Protein AF-0000000069173085 (afdb_homodimer)

Foldseek 3Di:
DALLVQADPPQEEEAADDPAPLRVLCNNCVVCCVVQQWDPQFSVQQVVCCVVPNQPQADDQQEGEGGDDLVRTGQAWHKGKYAYNDFHDTPPDPGTHGIYIYTGHNDDVSVVVNVVNVVVQVVDPVLVVQSNPDDGSVSNSVSSRVD/DALLVQADPPQFEEAADDPAVLRVLCNNCVVCCVVQQWDPQFSVQQVVCCVVPNQPQADDQQEGEGGDDLVRTGQAWHKGKYAYNDFHDTPPDPGTHGIYIYTGHNDDVRVVVNVVNVVVQVVDPVLVVQSNPPDGSVSNSVSSRVD

Secondary structure (DSSP, 8-state):
--GGGG--TT-EEEES--SSHHHHHHHHHHHHHHTTSB-HHHHHHHHHHHHHH--TTEEETTEE-----GGGTB-S-EEEEEEEEEEE--TT-SS-EEEEEEEE-SSHHHHHHHHHHHHHHHT-HHHHHHHHT--SHHHHHHHHHH-/--GGGG--TT-EEEES--SSHHHHHHHHHHHHHHTTSB-HHHHHHHHHHHHHH--TTEEETTEE-----GGGTB-S-EEEEEEEEEEEPPTT-SS-EEEEEEEE-SSHHHHHHHHHHHHHHHT-HHHHHHHHT--SHHHHHHHHHH-

Radius of gyration: 19.2 Å; Cα contacts (8 Å, |Δi|>4): 578; chains: 2; bounding box: 35×56×41 Å

Nearest PDB structures (foldseek):
  2oq3-assembly1_A  TM=9.818E-01  e=1.521E-26  Escherichia coli
  3oxp-assembly1_B  TM=9.477E-01  e=7.107E-18  Yersinia pestis CO92
  3bjv-assembly1_A-2  TM=8.871E-01  e=1.755E-14  Streptococcus mutans UA159
  2oqt-assembly3_C  TM=8.572E-01  e=2.371E-13  Streptococcus pyogenes serotype M1
  4m8q-assembly3_C-2  TM=8.227E-01  e=1.821E-09  synthetic construct

InterPro domains:
  IPR002178 PTS EIIA type-2 domain [PF00359] (6-146)
  IPR002178 PTS EIIA type-2 domain [PS00372] (52-68)
  IPR002178 PTS EIIA type-2 domain [PS51094] (5-147)
  IPR002178 PTS EIIA type-2 domain [cd00211] (7-144)
  IPR016152 Phosphotransferase/anion transporter [G3DSA:3.40.930.10] (1-147)
  IPR016152 Phosphotransferase/anion transporter [SSF55804] (1-145)
  IPR051351 Ascorbate-specific PTS system EIIA component [PTHR36203] (3-146)

Structure (mmCIF, N/CA/C/O backbone):
data_AF-0000000069173085-model_v1
#
loop_
_entity.id
_entity.type
_entity.pdbx_description
1 polymer 'PTS system, mannitol (Cryptic)-specific IIA component'
#
loop_
_atom_site.group_PDB
_atom_site.id
_atom_site.type_symbol
_atom_site.label_atom_id
_atom_site.label_alt_id
_atom_site.label_comp_id
_atom_site.label_asym_id
_atom_site.label_entity_id
_atom_site.label_seq_id
_atom_site.pdbx_PDB_ins_code
_atom_site.Cartn_x
_atom_site.Cartn_y
_atom_site.Cartn_z
_atom_site.occupancy
_atom_site.B_iso_or_equiv
_atom_site.auth_seq_id
_atom_site.auth_comp_id
_atom_site.auth_asym_id
_atom_site.auth_atom_id
_atom_site.pdbx_PDB_model_num
ATOM 1 N N . MET A 1 1 ? -12.758 -1.436 11.711 1 70.38 1 MET A N 1
ATOM 2 C CA . MET A 1 1 ? -12.195 -0.225 12.305 1 70.38 1 MET A CA 1
ATOM 3 C C . MET A 1 1 ? -12.594 1.008 11.5 1 70.38 1 MET A C 1
ATOM 5 O O . MET A 1 1 ? -12.68 0.954 10.273 1 70.38 1 MET A O 1
ATOM 9 N N . ARG A 1 2 ? -12.945 1.991 12.375 1 83.62 2 ARG A N 1
ATOM 10 C CA . ARG A 1 2 ? -13.273 3.262 11.742 1 83.62 2 ARG A CA 1
ATOM 11 C C . ARG A 1 2 ? -12.016 4.062 11.43 1 83.62 2 ARG A C 1
ATOM 13 O O . ARG A 1 2 ? -10.977 3.863 12.055 1 83.62 2 ARG A O 1
ATOM 20 N N . LEU A 1 3 ? -12.07 4.848 10.375 1 91.19 3 LEU A N 1
ATOM 21 C CA . LEU A 1 3 ? -10.93 5.648 9.938 1 91.19 3 LEU A CA 1
ATOM 22 C C . LEU A 1 3 ? -10.336 6.43 11.102 1 91.19 3 LEU A C 1
ATOM 24 O O . LEU A 1 3 ? -9.109 6.48 11.266 1 91.19 3 LEU A O 1
ATOM 28 N N . ILE A 1 4 ? -11.188 7.023 11.961 1 90.88 4 ILE A N 1
ATOM 29 C CA . ILE A 1 4 ? -10.742 7.887 13.047 1 90.88 4 ILE A CA 1
ATOM 30 C C . ILE A 1 4 ? -9.891 7.086 14.023 1 90.88 4 ILE A C 1
ATOM 32 O O . ILE A 1 4 ? -9.055 7.648 14.734 1 90.88 4 ILE A O 1
ATOM 36 N N . ASP A 1 5 ? -10.055 5.754 14.102 1 93.06 5 ASP A N 1
ATOM 37 C CA . ASP A 1 5 ? -9.32 4.891 15.023 1 93.06 5 ASP A CA 1
ATOM 38 C C . ASP A 1 5 ? -7.84 4.832 14.664 1 93.06 5 ASP A C 1
ATOM 40 O O . ASP A 1 5 ? -7.012 4.43 15.477 1 93.06 5 ASP A O 1
ATOM 44 N N . TYR A 1 6 ? -7.477 5.227 13.477 1 96.25 6 TYR A N 1
ATOM 45 C CA . TYR A 1 6 ? -6.09 5.207 13.023 1 96.25 6 TYR A CA 1
ATOM 46 C C . TYR A 1 6 ? -5.352 6.465 13.469 1 96.25 6 TYR A C 1
ATOM 48 O O . TYR A 1 6 ? -4.125 6.527 13.398 1 96.25 6 TYR A O 1
ATOM 56 N N . PHE A 1 7 ? -6.125 7.422 13.945 1 97.25 7 PHE A N 1
ATOM 57 C CA . PHE A 1 7 ? -5.52 8.703 14.289 1 97.25 7 PHE A CA 1
ATOM 58 C C . PHE A 1 7 ? -5.305 8.82 15.789 1 97.25 7 PHE A C 1
ATOM 60 O O . PHE A 1 7 ? -6.254 9.055 16.547 1 97.25 7 PHE A O 1
ATOM 67 N N . PRO A 1 8 ? -4.109 8.727 16.266 1 96.62 8 PRO A N 1
ATOM 68 C CA . PRO A 1 8 ? -3.865 8.945 17.703 1 96.62 8 PRO A CA 1
ATOM 69 C C . PRO A 1 8 ? -4.09 10.391 18.125 1 96.62 8 PRO A C 1
ATOM 71 O O . PRO A 1 8 ? -4.277 11.266 17.266 1 96.62 8 PRO A O 1
ATOM 74 N N . LYS A 1 9 ? -4.055 10.562 19.359 1 92.94 9 LYS A N 1
ATOM 75 C CA . LYS A 1 9 ? -4.27 11.906 19.875 1 92.94 9 LYS A CA 1
ATOM 76 C C . LYS A 1 9 ? -3.258 12.891 19.281 1 92.94 9 LYS A C 1
ATOM 78 O O . LYS A 1 9 ? -2.076 12.562 19.141 1 92.94 9 LYS A O 1
ATOM 83 N N . SER A 1 10 ? -3.688 14.086 18.891 1 94.19 10 SER A N 1
ATOM 84 C CA . SER A 1 10 ? -2.861 15.195 18.406 1 94.19 10 SER A CA 1
ATOM 85 C C . SER A 1 10 ? -2.227 14.867 17.062 1 94.19 10 SER A C 1
ATOM 87 O O . SER A 1 10 ? -1.123 15.328 16.766 1 94.19 10 SER A O 1
ATOM 89 N N . SER A 1 11 ? -2.865 13.953 16.328 1 97.56 11 SER A N 1
ATOM 90 C CA . SER A 1 11 ? -2.32 13.586 15.023 1 97.56 11 SER A CA 1
ATOM 91 C C . SER A 1 11 ? -2.984 14.383 13.906 1 97.56 11 SER A C 1
ATOM 93 O O . SER A 1 11 ? -2.68 14.18 12.727 1 97.56 11 SER A O 1
ATOM 95 N N . ILE A 1 12 ? -3.885 15.242 14.266 1 98.06 12 ILE A N 1
ATOM 96 C CA . ILE A 1 12 ? -4.547 16.125 13.32 1 98.06 12 ILE A CA 1
ATOM 97 C C . ILE A 1 12 ? -4.125 17.578 13.594 1 98.06 12 ILE A C 1
ATOM 99 O O . ILE A 1 12 ? -4.297 18.078 14.703 1 98.06 12 ILE A O 1
ATOM 103 N N . SER A 1 13 ? -3.555 18.219 12.547 1 98.19 13 SER A N 1
ATOM 104 C CA . SER A 1 13 ? -2.998 19.547 12.781 1 98.19 13 SER A CA 1
ATOM 105 C C . SER A 1 13 ? -3.215 20.453 11.578 1 98.19 13 SER A C 1
ATOM 107 O O . SER A 1 13 ? -3.234 19.984 10.438 1 98.19 13 SER A O 1
ATOM 109 N N . VAL A 1 14 ? -3.387 21.703 11.875 1 98.31 14 VAL A N 1
ATOM 110 C CA . VAL A 1 14 ? -3.357 22.766 10.875 1 98.31 14 VAL A CA 1
ATOM 111 C C . VAL A 1 14 ? -2.115 23.625 11.078 1 98.31 14 VAL A C 1
ATOM 113 O O . VAL A 1 14 ? -1.9 24.172 12.164 1 98.31 14 VAL A O 1
ATOM 116 N N . ILE A 1 15 ? -1.301 23.719 10.07 1 97.94 15 ILE A N 1
ATOM 117 C CA . ILE A 1 15 ? -0.043 24.453 10.133 1 97.94 15 ILE A CA 1
ATOM 118 C C . ILE A 1 15 ? -0.068 25.594 9.133 1 97.94 15 ILE A C 1
ATOM 120 O O . ILE A 1 15 ? -0.583 25.453 8.023 1 97.94 15 ILE A O 1
ATOM 124 N N . HIS A 1 16 ? 0.453 26.688 9.484 1 97.25 16 HIS A N 1
ATOM 125 C CA . HIS A 1 16 ? 0.403 27.859 8.617 1 97.25 16 HIS A CA 1
ATOM 126 C C . HIS A 1 16 ? 1.201 27.641 7.34 1 97.25 16 HIS A C 1
ATOM 128 O O . HIS A 1 16 ? 0.682 27.844 6.238 1 97.25 16 HIS A O 1
ATOM 134 N N . SER A 1 17 ? 2.473 27.328 7.508 1 97.31 17 SER A N 1
ATOM 135 C CA . SER A 1 17 ? 3.32 27.125 6.336 1 97.31 17 SER A CA 1
ATOM 136 C C . SER A 1 17 ? 4.504 26.219 6.66 1 97.31 17 SER A C 1
ATOM 138 O O . SER A 1 17 ? 4.867 26.062 7.828 1 97.31 17 SER A O 1
ATOM 140 N N . ALA A 1 18 ? 4.961 25.5 5.668 1 98.38 18 ALA A N 1
ATOM 141 C CA . ALA A 1 18 ? 6.234 24.797 5.707 1 98.38 18 ALA A CA 1
ATOM 142 C C . ALA A 1 18 ? 7.25 25.438 4.766 1 98.38 18 ALA A C 1
ATOM 144 O O . ALA A 1 18 ? 6.906 25.844 3.65 1 98.38 18 ALA A O 1
ATOM 145 N N . LYS A 1 19 ? 8.461 25.516 5.172 1 98.06 19 LYS A N 1
ATOM 146 C CA . LYS A 1 19 ? 9.484 26.188 4.375 1 98.06 19 LYS A CA 1
ATOM 147 C C . LYS A 1 19 ? 9.781 25.406 3.094 1 98.06 19 LYS A C 1
ATOM 149 O O . LYS A 1 19 ? 10.18 26 2.086 1 98.06 19 LYS A O 1
ATOM 154 N N . ASP A 1 20 ? 9.727 24.172 3.158 1 98.25 20 ASP A N 1
ATOM 155 C CA . ASP A 1 20 ? 9.93 23.281 2.01 1 98.25 20 ASP A CA 1
ATOM 156 C C . ASP A 1 20 ? 9.242 21.938 2.217 1 98.25 20 ASP A C 1
ATOM 158 O O . ASP A 1 20 ? 8.586 21.719 3.236 1 98.25 20 ASP A O 1
ATOM 162 N N . TRP A 1 21 ? 9.391 21.125 1.231 1 98.38 21 TRP A N 1
ATOM 163 C CA . TRP A 1 21 ? 8.695 19.844 1.269 1 98.38 21 TRP A CA 1
ATOM 164 C C . TRP A 1 21 ? 9.227 18.969 2.396 1 98.38 21 TRP A C 1
ATOM 166 O O . TRP A 1 21 ? 8.492 18.172 2.973 1 98.38 21 TRP A O 1
ATOM 176 N N . GLN A 1 22 ? 10.484 19.094 2.723 1 98.69 22 GLN A N 1
ATOM 177 C CA . GLN A 1 22 ? 11.078 18.297 3.799 1 98.69 22 GLN A CA 1
ATOM 178 C C . GLN A 1 22 ? 10.445 18.641 5.145 1 98.69 22 GLN A C 1
ATOM 180 O O . GLN A 1 22 ? 10.117 17.75 5.926 1 98.69 22 GLN A O 1
ATOM 185 N N . GLU A 1 23 ? 10.289 19.906 5.383 1 98.75 23 GLU A N 1
ATOM 186 C CA . GLU A 1 23 ? 9.633 20.344 6.609 1 98.75 23 GLU A CA 1
ATOM 187 C C . GLU A 1 23 ? 8.172 19.906 6.637 1 98.75 23 GLU A C 1
ATOM 189 O O . GLU A 1 23 ? 7.633 19.578 7.691 1 98.75 23 GLU A O 1
ATOM 194 N N . ALA A 1 24 ? 7.488 19.953 5.48 1 98.75 24 ALA A N 1
ATOM 195 C CA . ALA A 1 24 ? 6.109 19.484 5.387 1 98.75 24 ALA A CA 1
ATOM 196 C C . ALA A 1 24 ? 6.004 18.016 5.805 1 98.75 24 ALA A C 1
ATOM 198 O O . ALA A 1 24 ? 5.082 17.641 6.527 1 98.75 24 ALA A O 1
ATOM 199 N N . ILE A 1 25 ? 7.012 17.188 5.375 1 98.75 25 ILE A N 1
ATOM 200 C CA . ILE A 1 25 ? 7.062 15.781 5.766 1 98.75 25 ILE A CA 1
ATOM 201 C C . ILE A 1 25 ? 7.266 15.68 7.273 1 98.75 25 ILE A C 1
ATOM 203 O O . ILE A 1 25 ? 6.617 14.867 7.941 1 98.75 25 ILE A O 1
ATOM 207 N N . ASP A 1 26 ? 8.125 16.5 7.82 1 98.81 26 ASP A N 1
ATOM 208 C CA . ASP A 1 26 ? 8.344 16.516 9.266 1 98.81 26 ASP A CA 1
ATOM 209 C C . ASP A 1 26 ? 7.039 16.797 10.008 1 98.81 26 ASP A C 1
ATOM 211 O O . ASP A 1 26 ? 6.695 16.094 10.961 1 98.81 26 ASP A O 1
ATOM 215 N N . PHE A 1 27 ? 6.324 17.812 9.562 1 98.62 27 PHE A N 1
ATOM 216 C CA . PHE A 1 27 ? 5.07 18.188 10.203 1 98.62 27 PHE A CA 1
ATOM 217 C C . PHE A 1 27 ? 4.059 17.047 10.125 1 98.62 27 PHE A C 1
ATOM 219 O O . PHE A 1 27 ? 3.344 16.766 11.086 1 98.62 27 PHE A O 1
ATOM 226 N N . SER A 1 28 ? 4.02 16.391 9.039 1 98.5 28 SER A N 1
ATOM 227 C CA . SER A 1 28 ? 3.031 15.336 8.805 1 98.5 28 SER A CA 1
ATOM 228 C C . SER A 1 28 ? 3.307 14.117 9.672 1 98.5 28 SER A C 1
ATOM 230 O O . SER A 1 28 ? 2.398 13.336 9.961 1 98.5 28 SER A O 1
ATOM 232 N N . MET A 1 29 ? 4.574 13.945 10.109 1 98.56 29 MET A N 1
ATOM 233 C CA . MET A 1 29 ? 4.941 12.688 10.75 1 98.56 29 MET A CA 1
ATOM 234 C C . MET A 1 29 ? 5.273 12.898 12.227 1 98.56 29 MET A C 1
ATOM 236 O O . MET A 1 29 ? 5.414 11.938 12.984 1 98.56 29 MET A O 1
ATOM 240 N N . VAL A 1 30 ? 5.363 14.172 12.664 1 98.44 30 VAL A N 1
ATOM 241 C CA . VAL A 1 30 ? 5.902 14.516 13.977 1 98.44 30 VAL A CA 1
ATOM 242 C C . VAL A 1 30 ? 5.031 13.906 15.07 1 98.44 30 VAL A C 1
ATOM 244 O O . VAL A 1 30 ? 5.539 13.445 16.094 1 98.44 30 VAL A O 1
ATOM 247 N N . SER A 1 31 ? 3.707 13.922 14.938 1 98.31 31 SER A N 1
ATOM 248 C CA . SER A 1 31 ? 2.824 13.367 15.953 1 98.31 31 SER A CA 1
ATOM 249 C C . SER A 1 31 ? 3.029 11.867 16.109 1 98.31 31 SER A C 1
ATOM 251 O O . SER A 1 31 ? 3 11.336 17.219 1 98.31 31 SER A O 1
ATOM 253 N N . LEU A 1 32 ? 3.215 11.141 14.992 1 98.69 32 LEU A N 1
ATOM 254 C CA . LEU A 1 32 ? 3.461 9.703 15.016 1 98.69 32 LEU A CA 1
ATOM 255 C C . LEU A 1 32 ? 4.824 9.398 15.625 1 98.69 32 LEU A C 1
ATOM 257 O O . LEU A 1 32 ? 4.98 8.398 16.328 1 98.69 32 LEU A O 1
ATOM 261 N N . LEU A 1 33 ? 5.812 10.281 15.312 1 98.69 33 LEU A N 1
ATOM 262 C CA . LEU A 1 33 ? 7.133 10.125 15.922 1 98.69 33 LEU A CA 1
ATOM 263 C C . LEU A 1 33 ? 7.062 10.312 17.438 1 98.69 33 LEU A C 1
ATOM 265 O O . LEU A 1 33 ? 7.555 9.469 18.188 1 98.69 33 LEU A O 1
ATOM 269 N N . ASP A 1 34 ? 6.363 11.352 17.859 1 98.31 34 ASP A N 1
ATOM 270 C CA . ASP A 1 34 ? 6.258 11.711 19.281 1 98.31 34 ASP A CA 1
ATOM 271 C C . ASP A 1 34 ? 5.566 10.602 20.078 1 98.31 34 ASP A C 1
ATOM 273 O O . ASP A 1 34 ? 5.863 10.391 21.25 1 98.31 34 ASP A O 1
ATOM 277 N N . LYS A 1 35 ? 4.699 9.859 19.453 1 98.06 35 LYS A N 1
ATOM 278 C CA . LYS A 1 35 ? 3.91 8.836 20.125 1 98.06 35 LYS A CA 1
ATOM 279 C C . LYS A 1 35 ? 4.484 7.441 19.875 1 98.06 35 LYS A C 1
ATOM 281 O O . LYS A 1 35 ? 3.832 6.434 20.156 1 98.06 35 LYS A O 1
ATOM 286 N N . ASN A 1 36 ? 5.637 7.383 19.266 1 98.38 36 ASN A N 1
ATOM 287 C CA . ASN A 1 36 ? 6.41 6.164 19.047 1 98.38 36 ASN A CA 1
ATOM 288 C C . ASN A 1 36 ? 5.703 5.219 18.078 1 98.38 36 ASN A C 1
ATOM 290 O O . ASN A 1 36 ? 5.695 4.004 18.281 1 98.38 36 ASN A O 1
ATOM 294 N N . TYR A 1 37 ? 5.008 5.793 17.156 1 98.69 37 TYR A N 1
ATOM 295 C CA . TYR A 1 37 ? 4.457 5.004 16.047 1 98.69 37 TYR A CA 1
ATOM 296 C C . TYR A 1 37 ? 5.516 4.727 15 1 98.69 37 TYR A C 1
ATOM 298 O O . TYR A 1 37 ? 5.41 3.758 14.242 1 98.69 37 TYR A O 1
ATOM 306 N N . ILE A 1 38 ? 6.473 5.609 14.914 1 98.62 38 ILE A N 1
ATOM 307 C CA . ILE A 1 38 ? 7.57 5.484 13.961 1 98.62 38 ILE A CA 1
ATOM 308 C C . ILE A 1 38 ? 8.883 5.887 14.633 1 98.62 38 ILE A C 1
ATOM 310 O O . ILE A 1 38 ? 8.875 6.52 15.695 1 98.62 38 ILE A O 1
ATOM 314 N N . SER A 1 39 ? 9.969 5.52 14.047 1 98.56 39 SER A N 1
ATOM 315 C CA . SER A 1 39 ? 11.281 6.027 14.422 1 98.56 39 SER A CA 1
ATOM 316 C C . SER A 1 39 ? 11.711 7.176 13.508 1 98.56 39 SER A C 1
ATOM 318 O O . SER A 1 39 ? 11.062 7.449 12.5 1 98.56 39 SER A O 1
ATOM 320 N N . GLU A 1 40 ? 12.758 7.855 13.836 1 98.25 40 GLU A N 1
ATOM 321 C CA . GLU A 1 40 ? 13.305 8.922 13.008 1 98.25 40 GLU A CA 1
ATOM 322 C C . GLU A 1 40 ? 13.719 8.391 11.633 1 98.25 40 GLU A C 1
ATOM 324 O O . GLU A 1 40 ? 13.641 9.109 10.641 1 98.25 40 GLU A O 1
ATOM 329 N N . ASN A 1 41 ? 14.133 7.172 11.633 1 97.75 41 ASN A N 1
ATOM 330 C CA . ASN A 1 41 ? 14.555 6.547 10.391 1 97.75 41 ASN A CA 1
ATOM 331 C C . ASN A 1 41 ? 13.414 6.484 9.375 1 97.75 41 ASN A C 1
ATOM 333 O O . ASN A 1 41 ? 13.648 6.535 8.164 1 97.75 41 ASN A O 1
ATOM 337 N N . TYR A 1 42 ? 12.266 6.336 9.938 1 98.19 42 TYR A N 1
ATOM 338 C CA . TYR A 1 42 ? 11.094 6.262 9.07 1 98.19 42 TYR A CA 1
ATOM 339 C C . TYR A 1 42 ? 10.93 7.551 8.273 1 98.19 42 TYR A C 1
ATOM 341 O O . TYR A 1 42 ? 10.695 7.512 7.062 1 98.19 42 TYR A O 1
ATOM 349 N N . ILE A 1 43 ? 11.07 8.641 8.906 1 98.56 43 ILE A N 1
ATOM 350 C CA . ILE A 1 43 ? 10.961 9.953 8.266 1 98.56 43 ILE A CA 1
ATOM 351 C C . ILE A 1 43 ? 12.094 10.125 7.25 1 98.56 43 ILE A C 1
ATOM 353 O O . ILE A 1 43 ? 11.867 10.586 6.129 1 98.56 43 ILE A O 1
ATOM 357 N N . GLN A 1 44 ? 13.297 9.68 7.598 1 98.19 44 GLN A N 1
ATOM 358 C CA . GLN A 1 44 ? 14.438 9.766 6.688 1 98.19 44 GLN A CA 1
ATOM 359 C C . GLN A 1 44 ? 14.227 8.891 5.457 1 98.19 44 GLN A C 1
ATOM 361 O O . GLN A 1 44 ? 14.648 9.242 4.355 1 98.19 44 GLN A O 1
ATOM 366 N N . ALA A 1 45 ? 13.586 7.762 5.719 1 95.75 45 ALA A N 1
ATOM 367 C CA . ALA A 1 45 ? 13.281 6.867 4.602 1 95.75 45 ALA A CA 1
ATOM 368 C C . ALA A 1 45 ? 12.344 7.539 3.605 1 95.75 45 ALA A C 1
ATOM 370 O O . ALA A 1 45 ? 12.531 7.43 2.393 1 95.75 45 ALA A O 1
ATOM 371 N N . ILE A 1 46 ? 11.367 8.242 4.102 1 97.06 46 ILE A N 1
ATOM 372 C CA . ILE A 1 46 ? 10.43 8.953 3.238 1 97.06 46 ILE A CA 1
ATOM 373 C C . ILE A 1 46 ? 11.164 10.039 2.455 1 97.06 46 ILE A C 1
ATOM 375 O O . ILE A 1 46 ? 11.039 10.125 1.231 1 97.06 46 ILE A O 1
ATOM 379 N N . LYS A 1 47 ? 11.945 10.812 3.148 1 98 47 LYS A N 1
ATOM 380 C CA . LYS A 1 47 ? 12.664 11.906 2.512 1 98 47 LYS A CA 1
ATOM 381 C C . LYS A 1 47 ? 13.688 11.383 1.507 1 98 47 LYS A C 1
ATOM 383 O O . LYS A 1 47 ? 13.805 11.914 0.399 1 98 47 LYS A O 1
ATOM 388 N N . GLY A 1 48 ? 14.406 10.344 1.912 1 96.25 48 GLY A N 1
ATOM 389 C CA . GLY A 1 48 ? 15.367 9.734 1 1 96.25 48 GLY A CA 1
ATOM 390 C C . GLY A 1 48 ? 14.727 9.211 -0.272 1 96.25 48 GLY A C 1
ATOM 391 O O . GLY A 1 48 ? 15.242 9.438 -1.37 1 96.25 48 GLY A O 1
ATOM 392 N N . SER A 1 49 ? 13.617 8.516 -0.126 1 93.25 49 SER A N 1
ATOM 393 C CA . SER A 1 49 ? 12.898 8.008 -1.289 1 93.25 49 SER A CA 1
ATOM 394 C C . SER A 1 49 ? 12.406 9.141 -2.182 1 93.25 49 SER A C 1
ATOM 396 O O . SER A 1 49 ? 12.43 9.023 -3.41 1 93.25 49 SER A O 1
ATOM 398 N N . THR A 1 50 ? 11.977 10.211 -1.573 1 95.75 50 THR A N 1
ATOM 399 C CA . THR A 1 50 ? 11.516 11.375 -2.32 1 95.75 50 THR A CA 1
ATOM 400 C C . THR A 1 50 ? 12.648 11.961 -3.154 1 95.75 50 THR A C 1
ATOM 402 O O . THR A 1 50 ? 12.453 12.312 -4.32 1 95.75 50 THR A O 1
ATOM 405 N N . ILE A 1 51 ? 13.828 12.062 -2.584 1 95.94 51 ILE A N 1
ATOM 406 C CA . ILE A 1 51 ? 14.992 12.625 -3.262 1 95.94 51 ILE A CA 1
ATOM 407 C C . ILE A 1 51 ? 15.391 11.719 -4.426 1 95.94 51 ILE A C 1
ATOM 409 O O . ILE A 1 51 ? 15.68 12.203 -5.523 1 95.94 51 ILE A O 1
ATOM 413 N N . ASN A 1 52 ? 15.305 10.438 -4.207 1 92.62 52 ASN A N 1
ATOM 414 C CA . ASN A 1 52 ? 15.82 9.484 -5.176 1 92.62 52 ASN A CA 1
ATOM 415 C C . ASN A 1 52 ? 14.805 9.18 -6.273 1 92.62 52 ASN A C 1
ATOM 417 O O . ASN A 1 52 ? 15.172 8.938 -7.422 1 92.62 52 ASN A O 1
ATOM 421 N N . ASN A 1 53 ? 13.5 9.242 -5.867 1 89.88 53 ASN A N 1
ATOM 422 C CA . ASN A 1 53 ? 12.492 8.727 -6.785 1 89.88 53 ASN A CA 1
ATOM 423 C C . ASN A 1 53 ? 11.391 9.75 -7.047 1 89.88 53 ASN A C 1
ATOM 425 O O . ASN A 1 53 ? 10.508 9.523 -7.875 1 89.88 53 ASN A O 1
ATOM 429 N N . GLY A 1 54 ? 11.484 10.914 -6.449 1 92.44 54 GLY A N 1
ATOM 430 C CA . GLY A 1 54 ? 10.398 11.875 -6.516 1 92.44 54 GLY A CA 1
ATOM 431 C C . GLY A 1 54 ? 9.281 11.586 -5.523 1 92.44 54 GLY A C 1
ATOM 432 O O . GLY A 1 54 ? 9.312 10.562 -4.836 1 92.44 54 GLY A O 1
ATOM 433 N N . PRO A 1 55 ? 8.336 12.461 -5.395 1 93.81 55 PRO A N 1
ATOM 434 C CA . PRO A 1 55 ? 7.234 12.297 -4.441 1 93.81 55 PRO A CA 1
ATOM 435 C C . PRO A 1 55 ? 6.16 11.328 -4.941 1 93.81 55 PRO A C 1
ATOM 437 O O . PRO A 1 55 ? 5.039 11.75 -5.238 1 93.81 55 PRO A O 1
ATOM 440 N N . TYR A 1 56 ? 6.426 10.117 -4.848 1 87.75 56 TYR A N 1
ATOM 441 C CA . TYR A 1 56 ? 5.613 9.039 -5.395 1 87.75 56 TYR A CA 1
ATOM 442 C C . TYR A 1 56 ? 4.305 8.898 -4.629 1 87.75 56 TYR A C 1
ATOM 444 O O . TYR A 1 56 ? 3.416 8.141 -5.035 1 87.75 56 TYR A O 1
ATOM 452 N N . TYR A 1 57 ? 4.156 9.648 -3.562 1 93.62 57 TYR A N 1
ATOM 453 C CA . TYR A 1 57 ? 3.014 9.5 -2.672 1 93.62 57 TYR A CA 1
ATOM 454 C C . TYR A 1 57 ? 1.999 10.617 -2.895 1 93.62 57 TYR A C 1
ATOM 456 O O . TYR A 1 57 ? 1.146 10.867 -2.039 1 93.62 57 TYR A O 1
ATOM 464 N N . ILE A 1 58 ? 2.154 11.367 -3.938 1 94.06 58 ILE A N 1
ATOM 465 C CA . ILE A 1 58 ? 1.133 12.352 -4.285 1 94.06 58 ILE A CA 1
ATOM 466 C C . ILE A 1 58 ? -0.065 11.648 -4.918 1 94.06 58 ILE A C 1
ATOM 468 O O . ILE A 1 58 ? 0.073 10.969 -5.941 1 94.06 58 ILE A O 1
ATOM 472 N N . LEU A 1 59 ? -1.177 11.852 -4.301 1 91.56 59 LEU A N 1
ATOM 473 C CA . LEU A 1 59 ? -2.365 11.078 -4.652 1 91.56 59 LEU A CA 1
ATOM 474 C C . LEU A 1 59 ? -3.283 11.883 -5.566 1 91.56 59 LEU A C 1
ATOM 476 O O . LEU A 1 59 ? -3.965 11.32 -6.426 1 91.56 59 LEU A O 1
ATOM 480 N N . ALA A 1 60 ? -3.387 13.102 -5.332 1 88.94 60 ALA A N 1
ATOM 481 C CA . ALA A 1 60 ? -4.312 14.023 -5.992 1 88.94 60 ALA A CA 1
ATOM 482 C C . ALA A 1 60 ? -3.822 15.461 -5.883 1 88.94 60 ALA A C 1
ATOM 484 O O . ALA A 1 60 ? -2.863 15.742 -5.164 1 88.94 60 ALA A O 1
ATOM 485 N N . PRO A 1 61 ? -4.449 16.25 -6.75 1 91.19 61 PRO A N 1
ATOM 486 C CA . PRO A 1 61 ? -4.07 17.656 -6.613 1 91.19 61 PRO A CA 1
ATOM 487 C C . PRO A 1 61 ? -4.176 18.156 -5.176 1 91.19 61 PRO A C 1
ATOM 489 O O . PRO A 1 61 ? -5.258 18.125 -4.586 1 91.19 61 PRO A O 1
ATOM 492 N N . GLY A 1 62 ? -3.041 18.516 -4.684 1 95.62 62 GLY A N 1
ATOM 493 C CA . GLY A 1 62 ? -3.021 19.125 -3.367 1 95.62 62 GLY A CA 1
ATOM 494 C C . GLY A 1 62 ? -2.938 18.125 -2.238 1 95.62 62 GLY A C 1
ATOM 495 O O . GLY A 1 62 ? -2.908 18.5 -1.064 1 95.62 62 GLY A O 1
ATOM 496 N N . VAL A 1 63 ? -2.834 16.828 -2.57 1 96.38 63 VAL A N 1
ATOM 497 C CA . VAL A 1 63 ? -2.924 15.82 -1.527 1 96.38 63 VAL A CA 1
ATOM 498 C C . VAL A 1 63 ? -1.749 14.852 -1.647 1 96.38 63 VAL A C 1
ATOM 500 O O . VAL A 1 63 ? -1.496 14.305 -2.723 1 96.38 63 VAL A O 1
ATOM 503 N N . ALA A 1 64 ? -1.043 14.641 -0.558 1 97.06 64 ALA A N 1
ATOM 504 C CA . ALA A 1 64 ? 0.052 13.672 -0.489 1 97.06 64 ALA A CA 1
ATOM 505 C C . ALA A 1 64 ? -0.131 12.719 0.688 1 97.06 64 ALA A C 1
ATOM 507 O O . ALA A 1 64 ? -0.709 13.094 1.712 1 97.06 64 ALA A O 1
ATOM 508 N N . MET A 1 65 ? 0.363 11.539 0.526 1 97.19 65 MET A N 1
ATOM 509 C CA . MET A 1 65 ? 0.309 10.523 1.574 1 97.19 65 MET A CA 1
ATOM 510 C C . MET A 1 65 ? 1.698 9.969 1.864 1 97.19 65 MET A C 1
ATOM 512 O O . MET A 1 65 ? 2.002 8.828 1.51 1 97.19 65 MET A O 1
ATOM 516 N N . PRO A 1 66 ? 2.453 10.773 2.529 1 97.5 66 PRO A N 1
ATOM 517 C CA . PRO A 1 66 ? 3.795 10.273 2.832 1 97.5 66 PRO A CA 1
ATOM 518 C C . PRO A 1 66 ? 3.771 8.984 3.66 1 97.5 66 PRO A C 1
ATOM 520 O O . PRO A 1 66 ? 3.104 8.93 4.695 1 97.5 66 PRO A O 1
ATOM 523 N N . HIS A 1 67 ? 4.445 7.961 3.203 1 96.5 67 HIS A N 1
ATOM 524 C CA . HIS A 1 67 ? 4.637 6.707 3.926 1 96.5 67 HIS A CA 1
ATOM 525 C C . HIS A 1 67 ? 5.812 5.918 3.357 1 96.5 67 HIS A C 1
ATOM 527 O O . HIS A 1 67 ? 6.23 6.152 2.221 1 96.5 67 HIS A O 1
ATOM 533 N N . ALA A 1 68 ? 6.379 5.176 4.121 1 93.06 68 ALA A N 1
ATOM 534 C CA . ALA A 1 68 ? 7.438 4.246 3.742 1 93.06 68 ALA A CA 1
ATOM 535 C C . ALA A 1 68 ? 7.055 2.809 4.086 1 93.06 68 ALA A C 1
ATOM 537 O O . ALA A 1 68 ? 5.949 2.553 4.566 1 93.06 68 ALA A O 1
ATOM 538 N N . ARG A 1 69 ? 7.895 1.905 3.754 1 89 69 ARG A N 1
ATOM 539 C CA . ARG A 1 69 ? 7.652 0.51 4.105 1 89 69 ARG A CA 1
ATOM 540 C C . ARG A 1 69 ? 7.742 0.303 5.613 1 89 69 ARG A C 1
ATOM 542 O O . ARG A 1 69 ? 8.461 1.026 6.305 1 89 69 ARG A O 1
ATOM 549 N N . SER A 1 70 ? 7.082 -0.758 6.012 1 92.5 70 SER A N 1
ATOM 550 C CA . SER A 1 70 ? 7.008 -1.03 7.441 1 92.5 70 SER A CA 1
ATOM 551 C C . SER A 1 70 ? 8.391 -1.247 8.039 1 92.5 70 SER A C 1
ATOM 553 O O . SER A 1 70 ? 8.672 -0.814 9.156 1 92.5 70 SER A O 1
ATOM 555 N N . GLU A 1 71 ? 9.289 -1.862 7.281 1 88.94 71 GLU A N 1
ATOM 556 C CA . GLU A 1 71 ? 10.594 -2.27 7.793 1 88.94 71 GLU A CA 1
ATOM 557 C C . GLU A 1 71 ? 11.531 -1.076 7.922 1 88.94 71 GLU A C 1
ATOM 559 O O . GLU A 1 71 ? 12.602 -1.184 8.523 1 88.94 71 GLU A O 1
ATOM 564 N N . CYS A 1 72 ? 11.078 0.062 7.461 1 92.44 72 CYS A N 1
ATOM 565 C CA . CYS A 1 72 ? 11.922 1.251 7.484 1 92.44 72 CYS A CA 1
ATOM 566 C C . CYS A 1 72 ? 11.805 1.984 8.812 1 92.44 72 CYS A C 1
ATOM 568 O O . CYS A 1 72 ? 12.406 3.041 9 1 92.44 72 CYS A O 1
ATOM 570 N N . GLY A 1 73 ? 11.047 1.45 9.727 1 95.62 73 GLY A N 1
ATOM 571 C CA . GLY A 1 73 ? 10.984 2.117 11.023 1 95.62 73 GLY A CA 1
ATOM 572 C C . GLY A 1 73 ? 9.562 2.303 11.531 1 95.62 73 GLY A C 1
ATOM 573 O O . GLY A 1 73 ? 9.336 3.049 12.484 1 95.62 73 GLY A O 1
ATOM 574 N N . ALA A 1 74 ? 8.641 1.723 10.836 1 97.44 74 ALA A N 1
ATOM 575 C CA . ALA A 1 74 ? 7.281 1.728 11.375 1 97.44 74 ALA A CA 1
ATOM 576 C C . ALA A 1 74 ? 7.176 0.835 12.609 1 97.44 74 ALA A C 1
ATOM 578 O O . ALA A 1 74 ? 7.641 -0.306 12.594 1 97.44 74 ALA A O 1
ATOM 579 N N . LEU A 1 75 ? 6.602 1.379 13.688 1 98.06 75 LEU A N 1
ATOM 580 C CA . LEU A 1 75 ? 6.5 0.651 14.945 1 98.06 75 LEU A CA 1
ATOM 581 C C . LEU A 1 75 ? 5.047 0.294 15.25 1 98.06 75 LEU A C 1
ATOM 583 O O . LEU A 1 75 ? 4.762 -0.804 15.734 1 98.06 75 LEU A O 1
ATOM 587 N N . LYS A 1 76 ? 4.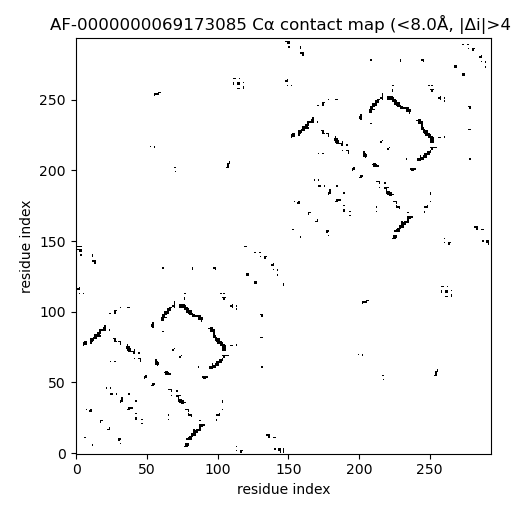129 1.156 15.062 1 98.06 76 LYS A N 1
ATOM 588 C CA . LYS A 1 76 ? 2.689 0.975 15.219 1 98.06 76 LYS A CA 1
ATOM 589 C C . LYS A 1 76 ? 1.939 1.494 13.992 1 98.06 76 LYS A C 1
ATOM 591 O O . LYS A 1 76 ? 2.514 2.193 13.156 1 98.06 76 LYS A O 1
ATOM 596 N N . THR A 1 77 ? 0.743 1.058 13.859 1 97.94 77 THR A N 1
ATOM 597 C CA . THR A 1 77 ? -0.095 1.516 12.758 1 97.94 77 THR A CA 1
ATOM 598 C C . THR A 1 77 ? -0.878 2.764 13.156 1 97.94 77 THR A C 1
ATOM 600 O O . THR A 1 77 ? -1.557 2.775 14.18 1 97.94 77 THR A O 1
ATOM 603 N N . GLY A 1 78 ? -0.684 3.738 12.367 1 98.12 78 GLY A N 1
ATOM 604 C CA . GLY A 1 78 ? -1.388 4.984 12.625 1 98.12 78 GLY A CA 1
ATOM 605 C C . GLY A 1 78 ? -1.296 5.969 11.477 1 98.12 78 GLY A C 1
ATOM 606 O O . GLY A 1 78 ? -0.551 5.75 10.516 1 98.12 78 GLY A O 1
ATOM 607 N N . MET A 1 79 ? -2.109 7.016 11.586 1 98.25 79 MET A N 1
ATOM 608 C CA . MET A 1 79 ? -2.164 8.062 10.57 1 98.25 79 MET A CA 1
ATOM 609 C C . MET A 1 79 ? -2.066 9.445 11.211 1 98.25 79 MET A C 1
ATOM 611 O O . MET A 1 79 ? -2.273 9.594 12.414 1 98.25 79 MET A O 1
ATOM 615 N N . SER A 1 80 ? -1.738 10.344 10.406 1 98.5 80 SER A N 1
ATOM 616 C CA . SER A 1 80 ? -1.789 11.758 10.758 1 98.5 80 SER A CA 1
ATOM 617 C C . SER A 1 80 ? -2.422 12.586 9.648 1 98.5 80 SER A C 1
ATOM 619 O O . SER A 1 80 ? -2.475 12.148 8.492 1 98.5 80 SER A O 1
ATOM 621 N N . LEU A 1 81 ? -2.934 13.68 10.023 1 98.25 81 LEU A N 1
ATOM 622 C CA . LEU A 1 81 ? -3.514 14.641 9.086 1 98.25 81 LEU A CA 1
ATOM 623 C C . LEU A 1 81 ? -2.961 16.047 9.328 1 98.25 81 LEU A C 1
ATOM 625 O O . LEU A 1 81 ? -3.119 16.594 10.422 1 98.25 81 LEU A O 1
ATOM 629 N N . THR A 1 82 ? -2.312 16.562 8.328 1 98.62 82 THR A N 1
ATOM 630 C CA . THR A 1 82 ? -1.738 17.891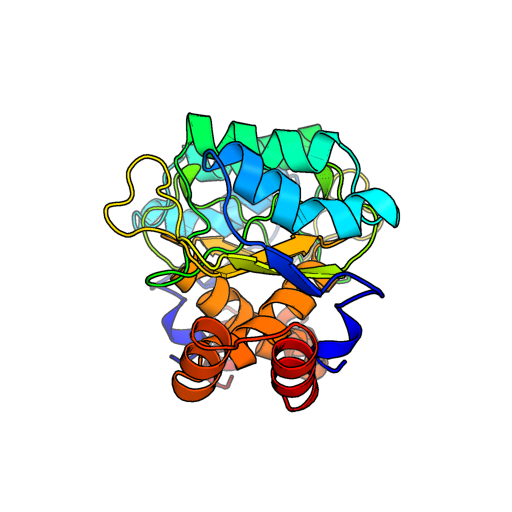 8.414 1 98.62 82 THR A CA 1
ATOM 631 C C . THR A 1 82 ? -2.23 18.781 7.27 1 98.62 82 THR A C 1
ATOM 633 O O . THR A 1 82 ? -2.027 18.453 6.098 1 98.62 82 THR A O 1
ATOM 636 N N . LEU A 1 83 ? -2.895 19.812 7.613 1 98.75 83 LEU A N 1
ATOM 637 C CA . LEU A 1 83 ? -3.348 20.781 6.633 1 98.75 83 LEU A CA 1
ATOM 638 C C . LEU A 1 83 ? -2.477 22.031 6.672 1 98.75 83 LEU A C 1
ATOM 640 O O . LEU A 1 83 ? -2.303 22.641 7.73 1 98.75 83 LEU A O 1
ATOM 644 N N . LEU A 1 84 ? -1.934 22.406 5.523 1 98.5 84 LEU A N 1
ATOM 645 C CA . LEU A 1 84 ? -1.14 23.625 5.395 1 98.5 84 LEU A CA 1
ATOM 646 C C . LEU A 1 84 ? -1.991 24.766 4.879 1 98.5 84 LEU A C 1
ATOM 648 O O . LEU A 1 84 ? -2.658 24.641 3.848 1 98.5 84 LEU A O 1
ATOM 652 N N . LYS A 1 85 ? -1.997 25.844 5.539 1 97.75 85 LYS A N 1
ATOM 653 C CA . LYS A 1 85 ? -2.697 27.016 5.031 1 97.75 85 LYS A CA 1
ATOM 654 C C . LYS A 1 85 ? -2.041 27.547 3.756 1 97.75 85 LYS A C 1
ATOM 656 O O . LYS A 1 85 ? -2.73 27.953 2.818 1 97.75 85 LYS A O 1
ATOM 661 N N . GLN A 1 86 ? -0.715 27.578 3.793 1 97.88 86 GLN A N 1
ATOM 662 C CA . GLN A 1 86 ? 0.055 27.859 2.586 1 97.88 86 GLN A CA 1
ATOM 663 C C . GLN A 1 86 ? 0.631 26.562 1.992 1 97.88 86 GLN A C 1
ATOM 665 O O . GLN A 1 86 ? 1.45 25.906 2.625 1 97.88 86 GLN A O 1
ATOM 670 N N . SER A 1 87 ? 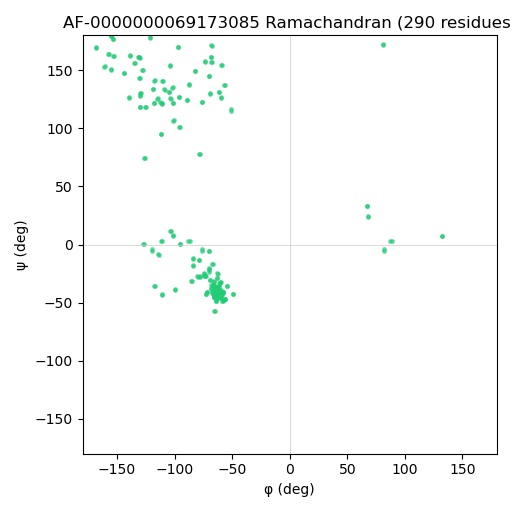0.275 26.312 0.777 1 98.12 87 SER A N 1
ATOM 671 C CA . SER A 1 87 ? 0.704 25.062 0.137 1 98.12 87 SER A CA 1
ATOM 672 C C . SER A 1 87 ? 2.209 25.062 -0.106 1 98.12 87 SER A C 1
ATOM 674 O O . SER A 1 87 ? 2.854 26.109 -0.066 1 98.12 87 SER A O 1
ATOM 676 N N . VAL A 1 88 ? 2.734 23.922 -0.311 1 98.38 88 VAL A N 1
ATOM 677 C CA . VAL A 1 88 ? 4.172 23.781 -0.504 1 98.38 88 VAL A CA 1
ATOM 678 C C . VAL A 1 88 ? 4.441 22.938 -1.752 1 98.38 88 VAL A C 1
ATOM 680 O O . VAL A 1 88 ? 3.701 22 -2.047 1 98.38 88 VAL A O 1
ATOM 683 N N . TYR A 1 89 ? 5.484 23.297 -2.477 1 98 89 TYR A N 1
ATOM 684 C CA . TYR A 1 89 ? 5.844 22.578 -3.688 1 98 89 TYR A CA 1
ATOM 685 C C . TYR A 1 89 ? 6.762 21.391 -3.365 1 98 89 TYR A C 1
ATOM 687 O O . TYR A 1 89 ? 7.66 21.516 -2.527 1 98 89 TYR A O 1
ATOM 695 N N . PHE A 1 90 ? 6.516 20.312 -3.977 1 97.94 90 PHE A N 1
ATOM 696 C CA . PHE A 1 90 ? 7.383 19.156 -3.938 1 97.94 90 PHE A CA 1
ATOM 697 C C . PHE A 1 90 ? 8.172 19.016 -5.234 1 97.94 90 PHE A C 1
ATOM 699 O O . PHE A 1 90 ? 7.734 19.484 -6.285 1 97.94 90 PHE A O 1
ATOM 706 N N . PRO A 1 91 ? 9.305 18.391 -5.086 1 95.69 91 PRO A N 1
ATOM 707 C CA . PRO A 1 91 ? 10.125 18.297 -6.293 1 95.69 91 PRO A CA 1
ATOM 708 C C . PRO A 1 91 ? 9.43 17.531 -7.422 1 95.69 91 PRO A C 1
ATOM 710 O O . PRO A 1 91 ? 8.82 16.484 -7.18 1 95.69 91 PRO A O 1
ATOM 713 N N . GLY A 1 92 ? 9.469 18.203 -8.656 1 91.38 92 GLY A N 1
ATOM 714 C CA . GLY A 1 92 ? 8.945 17.531 -9.836 1 91.38 92 GLY A CA 1
ATOM 715 C C . GLY A 1 92 ? 7.438 17.625 -9.953 1 91.38 92 GLY A C 1
ATOM 716 O O . GLY A 1 92 ? 6.844 17.062 -10.875 1 91.38 92 GLY A O 1
ATOM 717 N N . ASN A 1 93 ? 6.828 18.188 -9 1 92.12 93 ASN A N 1
ATOM 718 C CA . ASN A 1 93 ? 5.379 18.344 -9.039 1 92.12 93 ASN A CA 1
ATOM 719 C C . ASN A 1 93 ? 4.98 19.781 -9.344 1 92.12 93 ASN A C 1
ATOM 721 O O . ASN A 1 93 ? 5.414 20.719 -8.656 1 92.12 93 ASN A O 1
ATOM 725 N N . ASP A 1 94 ? 4.113 19.953 -10.266 1 92.94 94 ASP A N 1
ATOM 726 C CA . ASP A 1 94 ? 3.736 21.281 -10.727 1 92.94 94 ASP A CA 1
ATOM 727 C C . ASP A 1 94 ? 2.658 21.891 -9.828 1 92.94 94 ASP A C 1
ATOM 729 O O . ASP A 1 94 ? 2.434 23.094 -9.852 1 92.94 94 ASP A O 1
ATOM 733 N N . GLU A 1 95 ? 2.012 21.078 -9.078 1 95.31 95 GLU A N 1
ATOM 734 C CA . GLU A 1 95 ? 0.971 21.547 -8.164 1 95.31 95 GLU A CA 1
ATOM 735 C C . GLU A 1 95 ? 1.419 21.438 -6.711 1 95.31 95 GLU A C 1
ATOM 737 O O . GLU A 1 95 ? 1.97 20.406 -6.309 1 95.31 95 GLU A O 1
ATOM 742 N N . PRO A 1 96 ? 1.182 22.5 -5.996 1 97.75 96 PRO A N 1
ATOM 743 C CA . PRO A 1 96 ? 1.608 22.469 -4.598 1 97.75 96 PRO A CA 1
ATOM 744 C C . PRO A 1 96 ? 0.722 21.578 -3.729 1 97.75 96 PRO A C 1
ATOM 746 O O . PRO A 1 96 ? -0.414 21.281 -4.105 1 97.75 96 PRO A O 1
ATOM 749 N N . ILE A 1 97 ? 1.236 21.156 -2.662 1 98.31 97 ILE A N 1
ATOM 750 C CA . ILE A 1 97 ? 0.562 20.25 -1.736 1 98.31 97 ILE A CA 1
ATOM 751 C C . ILE A 1 97 ? 0.04 21.047 -0.536 1 98.31 97 ILE A C 1
ATOM 753 O O . ILE A 1 97 ? 0.751 21.875 0.021 1 98.31 97 ILE A O 1
ATOM 757 N N . LYS A 1 98 ? -1.196 20.75 -0.189 1 98.12 98 LYS A N 1
ATOM 758 C CA . LYS A 1 98 ? -1.866 21.438 0.911 1 98.12 98 LYS A CA 1
ATOM 759 C C . LYS A 1 98 ? -2.211 20.469 2.037 1 98.12 98 LYS A C 1
ATOM 761 O O . LYS A 1 98 ? -2.213 20.844 3.211 1 98.12 98 LYS A O 1
ATOM 766 N N . LEU A 1 99 ? -2.541 19.312 1.69 1 98.25 99 LEU A N 1
ATOM 767 C CA . LEU A 1 99 ? -2.988 18.281 2.635 1 98.25 99 LEU A CA 1
ATOM 768 C C . LEU A 1 99 ? -2.045 17.094 2.635 1 98.25 99 LEU A C 1
ATOM 770 O O . LEU A 1 99 ? -1.774 16.516 1.581 1 98.25 99 LEU A O 1
ATOM 774 N N . LEU A 1 100 ? -1.48 16.766 3.793 1 98.62 100 LEU A N 1
ATOM 775 C CA . LEU A 1 100 ? -0.64 15.594 3.963 1 98.62 100 LEU A CA 1
ATOM 776 C C . LEU A 1 100 ? -1.287 14.602 4.922 1 98.62 100 LEU A C 1
ATOM 778 O O . LEU A 1 100 ? -1.643 14.953 6.047 1 98.62 100 LEU A O 1
ATOM 782 N N . ILE A 1 101 ? -1.449 13.398 4.496 1 97.94 101 ILE A N 1
ATOM 783 C CA . ILE A 1 101 ? -1.962 12.305 5.316 1 97.94 101 ILE A CA 1
ATOM 784 C C . ILE A 1 101 ? -0.852 11.289 5.57 1 97.94 101 ILE A C 1
ATOM 786 O O . ILE A 1 101 ? -0.599 10.414 4.742 1 97.94 101 ILE A O 1
ATOM 790 N N . GLY A 1 102 ? -0.221 11.445 6.66 1 98.12 102 GLY A N 1
ATOM 791 C CA . GLY A 1 102 ? 0.828 10.5 7.012 1 98.12 102 GLY A CA 1
ATOM 792 C C . GLY A 1 102 ? 0.296 9.125 7.371 1 98.12 102 GLY A C 1
ATOM 793 O O . GLY A 1 102 ? -0.759 9 7.996 1 98.12 102 GLY A O 1
ATOM 794 N N . LEU A 1 103 ? 1.069 8.078 7.008 1 97.75 103 LEU A N 1
ATOM 795 C CA . LEU A 1 103 ? 0.659 6.711 7.293 1 97.75 103 LEU A CA 1
ATOM 796 C C . LEU A 1 103 ? 1.849 5.871 7.746 1 97.75 103 LEU A C 1
ATOM 798 O O . LEU A 1 103 ? 2.916 5.918 7.133 1 97.75 103 LEU A O 1
ATOM 802 N N . SER A 1 104 ? 1.693 5.273 8.828 1 98.19 104 SER A N 1
ATOM 803 C CA . SER A 1 104 ? 2.574 4.215 9.312 1 98.19 104 SER A CA 1
ATOM 804 C C . SER A 1 104 ? 1.815 2.904 9.492 1 98.19 104 SER A C 1
ATOM 806 O O . SER A 1 104 ? 0.696 2.895 10.008 1 98.19 104 SER A O 1
ATOM 808 N N . ALA A 1 105 ? 2.371 1.815 9.016 1 96.38 105 ALA A N 1
ATOM 809 C CA . ALA A 1 105 ? 1.796 0.487 9.211 1 96.38 105 ALA A CA 1
ATOM 810 C C . ALA A 1 105 ? 2.842 -0.49 9.742 1 96.38 105 ALA A C 1
ATOM 812 O O . ALA A 1 105 ? 3.93 -0.614 9.172 1 96.38 105 ALA A O 1
ATOM 813 N N . ALA A 1 106 ? 2.469 -1.183 10.797 1 94.81 106 ALA A N 1
ATOM 814 C CA . ALA A 1 106 ? 3.436 -2.016 11.508 1 94.81 106 ALA A CA 1
ATOM 815 C C . ALA A 1 106 ? 3.76 -3.277 10.719 1 94.81 106 ALA A C 1
ATOM 817 O O . ALA A 1 106 ? 4.82 -3.877 10.898 1 94.81 106 ALA A O 1
ATOM 818 N N . ASP A 1 107 ? 2.789 -3.723 9.883 1 91.69 107 ASP A N 1
ATOM 819 C CA . ASP A 1 107 ? 2.963 -4.926 9.078 1 91.69 107 ASP A CA 1
ATOM 820 C C . ASP A 1 107 ? 2.102 -4.871 7.816 1 91.69 107 ASP A C 1
ATOM 822 O O . ASP A 1 107 ? 1.368 -3.902 7.602 1 91.69 107 ASP A O 1
ATOM 826 N N . ALA A 1 108 ? 2.229 -5.824 7.023 1 89.31 108 ALA A N 1
ATOM 827 C CA . ALA A 1 108 ? 1.558 -5.852 5.727 1 89.31 108 ALA A CA 1
ATOM 828 C C . ALA A 1 108 ? 0.041 -5.848 5.895 1 89.31 108 ALA A C 1
ATOM 830 O O . ALA A 1 108 ? -0.67 -5.16 5.156 1 89.31 108 ALA A O 1
ATOM 831 N N . ASN A 1 109 ? -0.484 -6.602 6.844 1 89.62 109 ASN A N 1
ATOM 832 C CA . ASN A 1 109 ? -1.922 -6.672 7.078 1 89.62 109 ASN A CA 1
ATOM 833 C C . ASN A 1 109 ? -2.482 -5.32 7.52 1 89.62 109 ASN A C 1
ATOM 835 O O . ASN A 1 109 ? -3.506 -4.871 6.996 1 89.62 109 ASN A O 1
ATOM 839 N N . SER A 1 110 ? -1.792 -4.746 8.438 1 93.31 110 SER A N 1
ATOM 840 C CA . SER A 1 110 ? -2.248 -3.441 8.906 1 93.31 110 SER A CA 1
ATOM 841 C C . SER A 1 110 ? -2.115 -2.385 7.812 1 93.31 110 SER A C 1
ATOM 843 O O . SER A 1 110 ? -2.924 -1.456 7.738 1 93.31 110 SER A O 1
ATOM 845 N N . HIS A 1 111 ? -1.067 -2.52 6.977 1 94.31 111 HIS A N 1
ATOM 846 C CA . HIS A 1 111 ? -0.904 -1.617 5.844 1 94.31 111 HIS A CA 1
ATOM 847 C C . HIS A 1 111 ? -2.115 -1.671 4.918 1 94.31 111 HIS A C 1
ATOM 849 O O . HIS A 1 111 ? -2.688 -0.634 4.574 1 94.31 111 HIS A O 1
ATOM 855 N N . ILE A 1 112 ? -2.564 -2.818 4.539 1 92.56 112 ILE A N 1
ATOM 856 C CA . ILE A 1 112 ? -3.705 -3.006 3.648 1 92.56 112 ILE A CA 1
ATOM 857 C C . ILE A 1 112 ? -4.969 -2.465 4.312 1 92.56 112 ILE A C 1
ATOM 859 O O . ILE A 1 112 ? -5.766 -1.771 3.674 1 92.56 112 ILE A O 1
ATOM 863 N N . GLY A 1 113 ? -5.141 -2.773 5.578 1 92.38 113 GLY A N 1
ATOM 864 C CA . GLY A 1 113 ? -6.285 -2.264 6.312 1 92.38 113 GLY A CA 1
ATOM 865 C C . GLY A 1 113 ? -6.344 -0.749 6.348 1 92.38 113 GLY A C 1
ATOM 866 O O . GLY A 1 113 ? -7.41 -0.158 6.156 1 92.38 113 GLY A O 1
ATOM 867 N N . ALA A 1 114 ? -5.219 -0.164 6.574 1 94.12 114 ALA A N 1
ATOM 868 C CA . ALA A 1 114 ? -5.141 1.292 6.652 1 94.12 114 ALA A CA 1
ATOM 869 C C . ALA A 1 114 ? -5.453 1.931 5.301 1 94.12 114 ALA A C 1
ATOM 871 O O . ALA A 1 114 ? -6.176 2.926 5.23 1 94.12 114 ALA A O 1
ATOM 872 N N . ILE A 1 115 ? -4.875 1.398 4.273 1 93.94 115 ILE A N 1
ATOM 873 C CA . ILE A 1 115 ? -5.102 1.915 2.926 1 93.94 115 ILE A CA 1
ATOM 874 C C . ILE A 1 115 ? -6.57 1.757 2.553 1 93.94 115 ILE A C 1
ATOM 876 O O . ILE A 1 115 ? -7.164 2.654 1.947 1 93.94 115 ILE A O 1
ATOM 880 N N . GLN A 1 116 ? -7.129 0.643 2.896 1 91.06 116 GLN A N 1
ATOM 881 C CA . GLN A 1 116 ? -8.555 0.427 2.664 1 91.06 116 GLN A CA 1
ATOM 882 C C . GLN A 1 116 ? -9.391 1.511 3.334 1 91.06 116 GLN A C 1
ATOM 884 O O . GLN A 1 116 ? -10.305 2.068 2.719 1 91.06 116 GLN A O 1
ATOM 889 N N . ALA A 1 117 ? -9.078 1.763 4.523 1 90.62 117 ALA A N 1
ATOM 890 C CA . ALA A 1 117 ? -9.812 2.775 5.273 1 90.62 117 ALA A CA 1
ATOM 891 C C . ALA A 1 117 ? -9.648 4.152 4.637 1 90.62 117 ALA A C 1
ATOM 893 O O . ALA A 1 117 ? -10.617 4.91 4.527 1 90.62 117 ALA A O 1
ATOM 894 N N . LEU A 1 118 ? -8.5 4.434 4.211 1 90.94 118 LEU A N 1
ATOM 895 C CA . LEU A 1 118 ? -8.203 5.734 3.621 1 90.94 118 LEU A CA 1
ATOM 896 C C . LEU A 1 118 ? -8.852 5.875 2.25 1 90.94 118 LEU A C 1
ATOM 898 O O . LEU A 1 118 ? -9.281 6.965 1.87 1 90.94 118 LEU A O 1
ATOM 902 N N . SER A 1 119 ? -8.781 4.77 1.511 1 88.75 119 SER A N 1
ATOM 903 C CA . SER A 1 119 ? -9.328 4.785 0.158 1 88.75 119 SER A CA 1
ATOM 904 C C . SER A 1 119 ? -10.789 5.234 0.158 1 88.75 119 SER A C 1
ATOM 906 O O . SER A 1 119 ? -11.234 5.918 -0.767 1 88.75 119 SER A O 1
ATOM 908 N N . GLU A 1 120 ? -11.469 4.863 1.148 1 83.75 120 GLU A N 1
ATOM 909 C CA . GLU A 1 120 ? -12.867 5.254 1.267 1 83.75 120 GLU A CA 1
ATOM 910 C C . GLU A 1 120 ? -13.016 6.766 1.388 1 83.75 120 GLU A C 1
ATOM 912 O O . GLU A 1 120 ? -13.953 7.352 0.845 1 83.75 120 GLU A O 1
ATOM 917 N N . LEU A 1 121 ? -12.141 7.383 2.041 1 85.38 121 LEU A N 1
ATOM 918 C CA . LEU A 1 121 ? -12.109 8.828 2.205 1 85.38 121 LEU A CA 1
ATOM 919 C C . LEU A 1 121 ? -11.688 9.516 0.911 1 85.38 121 LEU A C 1
ATOM 921 O O . LEU A 1 121 ? -12.305 10.5 0.492 1 85.38 121 LEU A O 1
ATOM 925 N N . LEU A 1 122 ? -10.695 8.984 0.243 1 86.56 122 LEU A N 1
ATOM 926 C CA . LEU A 1 122 ? -10.086 9.602 -0.926 1 86.56 122 LEU A CA 1
ATOM 927 C C . LEU A 1 122 ? -11 9.5 -2.139 1 86.56 122 LEU A C 1
ATOM 929 O O . LEU A 1 122 ? -10.914 10.32 -3.057 1 86.56 122 LEU A O 1
ATOM 933 N N . CYS A 1 123 ? -11.805 8.523 -2.123 1 85.88 123 CYS A N 1
ATOM 934 C CA . CYS A 1 123 ? -12.703 8.305 -3.256 1 85.88 123 CYS A CA 1
ATOM 935 C C . CYS A 1 123 ? -13.898 9.242 -3.191 1 85.88 123 CYS A C 1
ATOM 937 O O . CYS A 1 123 ? -14.625 9.406 -4.18 1 85.88 123 CYS A O 1
ATOM 939 N N . GLU A 1 124 ? -14.125 9.883 -2.105 1 87.69 124 GLU A N 1
ATOM 940 C CA . GLU A 1 124 ? -15.234 10.82 -1.953 1 87.69 124 GLU A CA 1
ATOM 941 C C . GLU A 1 124 ? -14.773 12.258 -2.205 1 87.69 124 GLU A C 1
ATOM 943 O O . GLU A 1 124 ? -14.297 12.93 -1.29 1 87.69 124 GLU A O 1
ATOM 948 N N . GLU A 1 125 ? -15.047 12.742 -3.352 1 89.19 125 GLU A N 1
ATOM 949 C CA . GLU A 1 125 ? -14.578 14.055 -3.781 1 89.19 125 GLU A CA 1
ATOM 950 C C . GLU A 1 125 ? -15.047 15.148 -2.824 1 89.19 125 GLU A C 1
ATOM 952 O O . GLU A 1 125 ? -14.297 16.078 -2.516 1 89.19 125 GLU A O 1
ATOM 957 N N . GLU A 1 126 ? -16.266 15.008 -2.428 1 92.62 126 GLU A N 1
ATOM 958 C CA . GLU A 1 126 ? -16.812 16.016 -1.526 1 92.62 126 GLU A CA 1
ATOM 959 C C . GLU A 1 126 ? -16.047 16.047 -0.205 1 92.62 126 GLU A C 1
ATOM 961 O O . GLU A 1 126 ? -15.789 17.125 0.335 1 92.62 126 GLU A O 1
ATOM 966 N N . ILE A 1 127 ? -15.695 14.922 0.302 1 93.06 127 ILE A N 1
ATOM 967 C CA . ILE A 1 127 ? -14.969 14.844 1.568 1 93.06 127 ILE A CA 1
ATOM 968 C C . ILE A 1 127 ? -13.57 15.43 1.404 1 93.06 127 ILE A C 1
ATOM 970 O O . ILE A 1 127 ? -13.102 16.172 2.268 1 93.06 127 ILE A O 1
ATOM 974 N N . LEU A 1 128 ? -12.953 15.148 0.351 1 92.75 128 LEU A N 1
ATOM 975 C CA . LEU A 1 128 ? -11.617 15.672 0.09 1 92.75 128 LEU A CA 1
ATOM 976 C C . LEU A 1 128 ? -11.633 17.203 0.005 1 92.75 128 LEU A C 1
ATOM 978 O O . LEU A 1 128 ? -10.75 17.859 0.541 1 92.75 128 LEU A O 1
ATOM 982 N N . GLU A 1 129 ? -12.633 17.688 -0.66 1 94.38 129 GLU A N 1
ATOM 983 C CA . GLU A 1 129 ? -12.781 19.141 -0.763 1 94.38 129 GLU A CA 1
ATOM 984 C C . GLU A 1 129 ? -12.984 19.766 0.61 1 94.38 129 GLU A C 1
ATOM 986 O O . GLU A 1 129 ? -12.43 20.828 0.896 1 94.38 129 GLU A O 1
ATOM 991 N N . GLN A 1 130 ? -13.766 19.109 1.393 1 95.81 130 GLN A N 1
ATOM 992 C CA . GLN A 1 130 ? -13.992 19.594 2.748 1 95.81 130 GLN A CA 1
ATOM 993 C C . GLN A 1 130 ? -12.695 19.625 3.549 1 95.81 130 GLN A C 1
ATOM 995 O O . GLN A 1 130 ? -12.445 20.562 4.305 1 95.81 130 GLN A O 1
ATOM 1000 N N . LEU A 1 131 ? -11.883 18.672 3.389 1 96.56 131 LEU A N 1
ATOM 1001 C CA . LEU A 1 131 ? -10.609 18.625 4.09 1 96.56 131 LEU A CA 1
ATOM 1002 C C . LEU A 1 131 ? -9.688 19.75 3.629 1 96.56 131 LEU A C 1
ATOM 1004 O O . LEU A 1 131 ? -9.07 20.422 4.453 1 96.56 131 LEU A O 1
ATOM 1008 N N . LEU A 1 132 ? -9.672 19.953 2.346 1 96.19 132 LEU A N 1
ATOM 1009 C CA . LEU A 1 132 ? -8.766 20.922 1.748 1 96.19 132 LEU A CA 1
ATOM 1010 C C . LEU A 1 132 ? -9.18 22.344 2.109 1 96.19 132 LEU A C 1
ATOM 1012 O O . LEU A 1 132 ? -8.359 23.266 2.055 1 96.19 132 LEU A O 1
ATOM 1016 N N . THR A 1 133 ? -10.453 22.484 2.502 1 95.88 133 THR A N 1
ATOM 1017 C CA . THR A 1 133 ? -10.945 23.844 2.762 1 95.88 133 THR A CA 1
ATOM 1018 C C . THR A 1 133 ? -11.227 24.031 4.25 1 95.88 133 THR A C 1
ATOM 1020 O O . THR A 1 133 ? -11.758 25.062 4.656 1 95.88 133 THR A O 1
ATOM 1023 N N . ALA A 1 134 ? -10.93 23.031 5 1 96.56 134 ALA A N 1
ATOM 1024 C CA . ALA A 1 134 ? -11.133 23.141 6.441 1 96.56 134 ALA A CA 1
ATOM 1025 C C . ALA A 1 134 ? -10.32 24.297 7.027 1 96.56 134 ALA A C 1
ATOM 1027 O O . ALA A 1 134 ? -9.273 24.656 6.488 1 96.56 134 ALA A O 1
ATOM 1028 N N . SER A 1 135 ? -10.844 24.812 8.18 1 93.81 135 SER A N 1
ATOM 1029 C CA . SER A 1 135 ? -10.203 26 8.742 1 93.81 135 SER A CA 1
ATOM 1030 C C . SER A 1 135 ? -9.672 25.734 10.141 1 93.81 135 SER A C 1
ATOM 1032 O O . SER A 1 135 ? -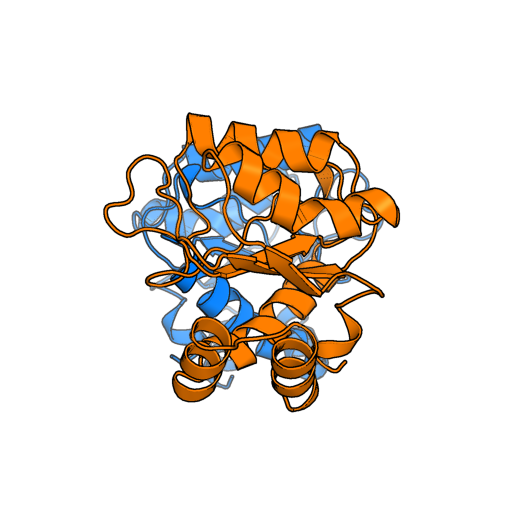9.039 26.594 10.75 1 93.81 135 SER A O 1
ATOM 1034 N N . SER A 1 136 ? -9.945 24.531 10.641 1 96.5 136 SER A N 1
ATOM 1035 C CA . SER A 1 136 ? -9.492 24.219 11.992 1 96.5 136 SER A CA 1
ATOM 1036 C C . SER A 1 136 ? -9.281 22.719 12.18 1 96.5 136 SER A C 1
ATOM 1038 O O . SER A 1 136 ? -9.797 21.922 11.398 1 96.5 136 SER A O 1
ATOM 1040 N N . GLU A 1 137 ? -8.539 22.406 13.219 1 97.25 137 GLU A N 1
ATOM 1041 C CA . GLU A 1 137 ? -8.305 21 13.562 1 97.25 137 GLU A CA 1
ATOM 1042 C C . GLU A 1 137 ? -9.602 20.297 13.945 1 97.25 137 GLU A C 1
ATOM 1044 O O . GLU A 1 137 ? -9.789 19.125 13.633 1 97.25 137 GLU A O 1
ATOM 1049 N N . LYS A 1 138 ? -10.461 21.031 14.648 1 96.19 138 LYS A N 1
ATOM 1050 C CA . LYS A 1 138 ? -11.75 20.453 15.031 1 96.19 138 LYS A CA 1
ATOM 1051 C C . LYS A 1 138 ? -12.562 20.078 13.797 1 96.19 138 LYS A C 1
ATOM 1053 O O . LYS A 1 138 ? -13.172 19 13.758 1 96.19 138 LYS A O 1
ATOM 1058 N N . GLN A 1 139 ? -12.555 20.953 12.836 1 96.44 139 GLN A N 1
ATOM 1059 C CA . GLN A 1 139 ? -13.273 20.656 11.602 1 96.44 139 GLN A CA 1
ATOM 1060 C C . GLN A 1 139 ? -12.703 19.422 10.898 1 96.44 139 GLN A C 1
ATOM 1062 O O . GLN A 1 139 ? -13.453 18.578 10.406 1 96.44 139 GLN A O 1
ATOM 1067 N N . LEU A 1 140 ? -11.398 19.406 10.82 1 97 140 LEU A N 1
ATOM 1068 C CA . LEU A 1 140 ? -10.742 18.234 10.227 1 97 140 LEU A CA 1
ATOM 1069 C C . LEU A 1 140 ? -11.141 16.953 10.961 1 97 140 LEU A C 1
ATOM 1071 O O . LEU A 1 140 ? -11.5 15.961 10.328 1 97 140 LEU A O 1
ATOM 1075 N N . ALA A 1 141 ? -11.094 16.984 12.258 1 95.56 141 ALA A N 1
ATOM 1076 C CA . ALA A 1 141 ? -11.438 15.828 13.086 1 95.56 141 ALA A CA 1
ATOM 1077 C C . ALA A 1 141 ? -12.883 15.398 12.852 1 95.56 141 ALA A C 1
ATOM 1079 O O . ALA A 1 141 ? -13.188 14.203 12.812 1 95.56 141 ALA A O 1
ATOM 1080 N N . ASP A 1 142 ? -13.766 16.344 12.695 1 95 142 ASP A N 1
ATOM 1081 C CA . ASP A 1 142 ? -15.18 16.062 12.461 1 95 142 ASP A CA 1
ATOM 1082 C C . ASP A 1 142 ? -15.383 15.344 11.133 1 95 142 ASP A C 1
ATOM 1084 O O . ASP A 1 142 ? -16.203 14.422 11.039 1 95 142 ASP A O 1
ATOM 1088 N N . ILE A 1 143 ? -14.648 15.789 10.148 1 94.12 143 ILE A N 1
ATOM 1089 C CA . ILE A 1 143 ? -14.773 15.195 8.828 1 94.12 143 ILE A CA 1
ATOM 1090 C C . ILE A 1 143 ? -14.297 13.742 8.859 1 94.12 143 ILE A C 1
ATOM 1092 O O . ILE A 1 143 ? -14.977 12.852 8.352 1 94.12 143 ILE A O 1
ATOM 1096 N N . ILE A 1 144 ? -13.141 13.469 9.508 1 93.5 144 ILE A N 1
ATOM 1097 C CA . ILE A 1 144 ? -12.539 12.141 9.57 1 93.5 144 ILE A CA 1
ATOM 1098 C C . ILE A 1 144 ? -13.406 11.227 10.438 1 93.5 144 ILE A C 1
ATOM 1100 O O . ILE A 1 144 ? -13.484 10.023 10.188 1 93.5 144 ILE A O 1
ATOM 1104 N N . SER A 1 145 ? -14.078 11.797 11.422 1 90.44 145 SER A N 1
ATOM 1105 C CA . SER A 1 145 ? -14.906 11.031 12.344 1 90.44 145 SER A CA 1
ATOM 1106 C C . SER A 1 145 ? -16.203 10.578 11.68 1 90.44 145 SER A C 1
ATOM 1108 O O . SER A 1 145 ? -16.859 9.648 12.148 1 90.44 145 SER A O 1
ATOM 1110 N N . ARG A 1 146 ? -16.688 11.266 10.648 1 81.19 146 ARG A N 1
ATOM 1111 C CA . ARG A 1 146 ? -17.906 10.93 9.93 1 81.19 146 ARG A CA 1
ATOM 1112 C C . ARG A 1 146 ? -17.672 9.773 8.961 1 81.19 146 ARG A C 1
ATOM 1114 O O . ARG A 1 146 ? -18.625 9.094 8.562 1 81.19 146 ARG A O 1
ATOM 1121 N N . GLY A 1 147 ? -16.469 9.656 8.523 1 65.69 147 GLY A N 1
ATOM 1122 C CA . GLY A 1 147 ? -16.172 8.57 7.609 1 65.69 147 GLY A CA 1
ATOM 1123 C C . GLY A 1 147 ? -15.867 7.262 8.312 1 65.69 147 GLY A C 1
ATOM 1124 O O . GLY A 1 147 ? -15.648 7.238 9.523 1 65.69 147 GLY A O 1
ATOM 1125 N N . MET B 1 1 ? -13.695 -0.571 -10.859 1 69.75 1 MET B N 1
ATOM 1126 C CA . MET B 1 1 ? -12.984 -1.689 -11.477 1 69.75 1 MET B CA 1
ATOM 1127 C C . MET B 1 1 ? -13.148 -2.959 -10.648 1 69.75 1 MET B C 1
ATOM 1129 O O . MET B 1 1 ? -13.164 -2.902 -9.414 1 69.75 1 MET B O 1
ATOM 1133 N N . ARG B 1 2 ? -13.398 -4 -11.508 1 83.5 2 ARG B N 1
ATOM 1134 C CA . ARG B 1 2 ? -13.492 -5.301 -10.852 1 83.5 2 ARG B CA 1
ATOM 1135 C C . ARG B 1 2 ? -12.109 -5.898 -10.617 1 83.5 2 ARG B C 1
ATOM 1137 O O . ARG B 1 2 ? -11.156 -5.547 -11.312 1 83.5 2 ARG B O 1
ATOM 1144 N N . LEU B 1 3 ? -11.977 -6.672 -9.57 1 91.12 3 LEU B N 1
ATOM 1145 C CA . LEU B 1 3 ? -10.703 -7.289 -9.211 1 91.12 3 LEU B CA 1
ATOM 1146 C C . LEU B 1 3 ? -10.078 -7.984 -10.414 1 91.12 3 LEU B C 1
ATOM 1148 O O . LEU B 1 3 ? -8.875 -7.855 -10.656 1 91.12 3 LEU B O 1
ATOM 1152 N N . ILE B 1 4 ? -10.891 -8.703 -11.211 1 90.88 4 ILE B N 1
ATOM 1153 C CA . ILE B 1 4 ? -10.398 -9.5 -12.328 1 90.88 4 ILE B CA 1
ATOM 1154 C C . ILE B 1 4 ? -9.734 -8.594 -13.359 1 90.88 4 ILE B C 1
ATOM 1156 O O . ILE B 1 4 ? -8.883 -9.031 -14.125 1 90.88 4 ILE B O 1
ATOM 1160 N N . ASP B 1 5 ? -10.109 -7.305 -13.422 1 93.06 5 ASP B N 1
ATOM 1161 C CA . ASP B 1 5 ? -9.578 -6.352 -14.391 1 93.06 5 ASP B CA 1
ATOM 1162 C C . ASP B 1 5 ? -8.102 -6.074 -14.141 1 93.06 5 ASP B C 1
ATOM 1164 O O . ASP B 1 5 ? -7.395 -5.562 -15.016 1 93.06 5 ASP B O 1
ATOM 1168 N N . TYR B 1 6 ? -7.605 -6.402 -12.977 1 96.25 6 TYR B N 1
ATOM 1169 C CA . TYR B 1 6 ? -6.211 -6.18 -12.625 1 96.25 6 TYR B CA 1
ATOM 1170 C C . TYR B 1 6 ? -5.328 -7.316 -13.125 1 96.25 6 TYR B C 1
ATOM 1172 O O . TYR B 1 6 ? -4.102 -7.199 -13.141 1 96.25 6 TYR B O 1
ATOM 1180 N N . PHE B 1 7 ? -5.988 -8.383 -13.539 1 97.25 7 PHE B N 1
ATOM 1181 C CA . PHE B 1 7 ? -5.23 -9.562 -13.93 1 97.25 7 PHE B CA 1
ATOM 1182 C C . PHE B 1 7 ? -5.105 -9.656 -15.445 1 97.25 7 PHE B C 1
ATOM 1184 O O . PHE B 1 7 ? -6.062 -10.023 -16.125 1 97.25 7 PHE B O 1
ATOM 1191 N N . PRO B 1 8 ? -3.957 -9.398 -16.016 1 96.75 8 PRO B N 1
ATOM 1192 C CA . PRO B 1 8 ? -3.785 -9.594 -17.453 1 96.75 8 PRO B CA 1
ATOM 1193 C C . PRO B 1 8 ? -3.834 -11.062 -17.859 1 96.75 8 PRO B C 1
ATOM 1195 O O . PRO B 1 8 ? -3.834 -11.945 -17 1 96.75 8 PRO B O 1
ATOM 1198 N N . LYS B 1 9 ? -3.877 -11.227 -19.094 1 93 9 LYS B N 1
ATOM 1199 C CA . LYS B 1 9 ? -3.932 -12.602 -19.609 1 93 9 LYS B CA 1
ATOM 1200 C C . LYS B 1 9 ? -2.752 -13.422 -19.094 1 93 9 LYS B C 1
ATOM 1202 O O . LYS B 1 9 ? -1.622 -12.93 -19.047 1 93 9 LYS B O 1
ATOM 1207 N N . SER B 1 10 ? -2.969 -14.68 -18.672 1 94.38 10 SER B N 1
ATOM 1208 C CA . SER B 1 10 ? -1.962 -15.648 -18.25 1 94.38 10 SER B CA 1
ATOM 1209 C C . SER B 1 10 ? -1.29 -15.234 -16.953 1 94.38 10 SER B C 1
ATOM 1211 O O . SER B 1 10 ? -0.115 -15.531 -16.719 1 94.38 10 SER B O 1
ATOM 1213 N N . SER B 1 11 ? -1.999 -14.414 -16.172 1 97.56 11 SER B N 1
ATOM 1214 C CA . S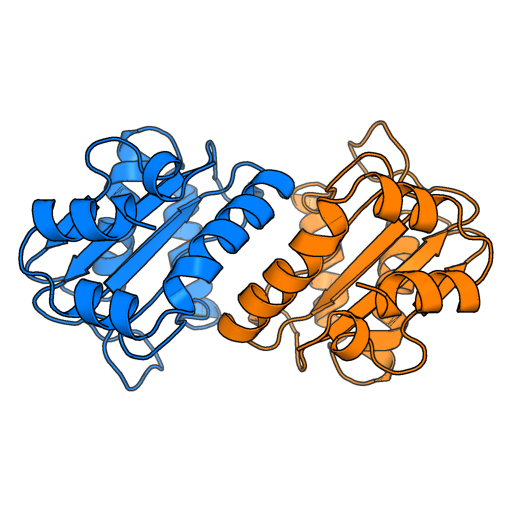ER B 1 11 ? -1.424 -13.961 -14.906 1 97.56 11 SER B CA 1
ATOM 1215 C C . SER B 1 11 ? -1.892 -14.836 -13.742 1 97.56 11 SER B C 1
ATOM 1217 O O . SER B 1 11 ? -1.544 -14.578 -12.586 1 97.56 11 SER B O 1
ATOM 1219 N N . ILE B 1 12 ? -2.684 -15.805 -14.039 1 98.06 12 ILE B N 1
ATOM 1220 C CA . ILE B 1 12 ? -3.148 -16.781 -13.055 1 98.06 12 ILE B CA 1
ATOM 1221 C C . ILE B 1 12 ? -2.547 -18.141 -13.359 1 98.06 12 ILE B C 1
ATOM 1223 O O . ILE B 1 12 ? -2.723 -18.688 -14.453 1 98.06 12 ILE B O 1
ATOM 1227 N N . SER B 1 13 ? -1.816 -18.688 -12.359 1 98.19 13 SER B N 1
ATOM 1228 C CA . SER B 1 13 ? -1.095 -19.938 -12.633 1 98.19 13 SER B CA 1
ATOM 1229 C C . SER B 1 13 ? -1.091 -20.859 -11.422 1 98.19 13 SER B C 1
ATOM 1231 O O . SER B 1 13 ? -1.094 -20.391 -10.281 1 98.19 13 SER B O 1
ATOM 1233 N N . VAL B 1 14 ? -1.102 -22.125 -11.703 1 98.31 14 VAL B N 1
ATOM 1234 C CA . VAL B 1 14 ? -0.851 -23.172 -10.711 1 98.31 14 VAL B CA 1
ATOM 1235 C C . VAL B 1 14 ? 0.483 -23.844 -11.008 1 98.31 14 VAL B C 1
ATOM 1237 O O . VAL B 1 14 ? 0.694 -24.359 -12.109 1 98.31 14 VAL B O 1
ATOM 1240 N N . ILE B 1 15 ? 1.373 -23.797 -10.055 1 97.94 15 ILE B N 1
ATOM 1241 C CA . ILE B 1 15 ? 2.715 -24.359 -10.211 1 97.94 15 ILE B CA 1
ATOM 1242 C C . ILE B 1 15 ? 2.922 -25.5 -9.219 1 97.94 15 ILE B C 1
ATOM 1244 O O . ILE B 1 15 ? 2.471 -25.422 -8.07 1 97.94 15 ILE B O 1
ATOM 1248 N N . HIS B 1 16 ? 3.564 -26.5 -9.609 1 97.25 16 HIS B N 1
ATOM 1249 C CA . HIS B 1 16 ? 3.742 -27.656 -8.75 1 97.25 16 HIS B CA 1
ATOM 1250 C C . HIS B 1 16 ? 4.586 -27.312 -7.523 1 97.25 16 HIS B C 1
ATOM 1252 O O . HIS B 1 16 ? 4.184 -27.578 -6.391 1 97.25 16 HIS B O 1
ATOM 1258 N N . SER B 1 17 ? 5.785 -26.828 -7.785 1 97.25 17 SER B N 1
ATOM 1259 C CA . SER B 1 17 ? 6.676 -26.5 -6.676 1 97.25 17 SER B CA 1
ATOM 1260 C C . SER B 1 17 ? 7.691 -25.438 -7.078 1 97.25 17 SER B C 1
ATOM 1262 O O . SER B 1 17 ? 7.938 -25.219 -8.266 1 97.25 17 SER B O 1
ATOM 1264 N N . ALA B 1 18 ? 8.125 -24.656 -6.121 1 98.38 18 ALA B N 1
ATOM 1265 C CA . ALA B 1 18 ? 9.281 -23.781 -6.25 1 98.38 18 ALA B CA 1
ATOM 1266 C C . ALA B 1 18 ? 10.445 -24.266 -5.387 1 98.38 18 ALA B C 1
ATOM 1268 O O . ALA B 1 18 ? 10.242 -24.688 -4.25 1 98.38 18 ALA B O 1
ATOM 1269 N N . LYS B 1 19 ? 11.609 -24.172 -5.883 1 98 19 LYS B N 1
ATOM 1270 C CA . LYS B 1 19 ? 12.781 -24.672 -5.164 1 98 19 LYS B CA 1
ATOM 1271 C C . LYS B 1 19 ? 13.047 -23.859 -3.904 1 98 19 LYS B C 1
ATOM 1273 O O . LYS B 1 19 ? 13.602 -24.375 -2.932 1 98 19 LYS B O 1
ATOM 1278 N N . ASP B 1 20 ? 12.812 -22.641 -3.959 1 98.25 20 ASP B N 1
ATOM 1279 C CA . ASP B 1 20 ? 12.977 -21.734 -2.826 1 98.25 20 ASP B CA 1
ATOM 1280 C C . ASP B 1 20 ? 12.086 -20.5 -2.979 1 98.25 20 ASP B C 1
ATOM 1282 O O . ASP B 1 20 ? 11.336 -20.391 -3.949 1 98.25 20 ASP B O 1
ATOM 1286 N N . TRP B 1 21 ? 12.18 -19.656 -2.002 1 98.38 21 TRP B N 1
ATOM 1287 C CA . TRP B 1 21 ? 11.305 -18.484 -1.987 1 98.38 21 TRP B CA 1
ATOM 1288 C C . TRP B 1 21 ? 11.633 -17.562 -3.148 1 98.38 21 TRP B C 1
ATOM 1290 O O . TRP B 1 21 ? 10.75 -16.875 -3.67 1 98.38 21 TRP B O 1
ATOM 1300 N N . GLN B 1 22 ? 12.867 -17.5 -3.562 1 98.69 22 GLN B N 1
ATOM 1301 C CA . GLN B 1 22 ? 13.266 -16.641 -4.676 1 98.69 22 GLN B CA 1
ATOM 1302 C C . GLN B 1 22 ? 12.594 -17.094 -5.973 1 98.69 22 GLN B C 1
ATOM 1304 O O . GLN B 1 22 ? 12.086 -16.25 -6.73 1 98.69 22 GLN B O 1
ATOM 1309 N N . GLU B 1 23 ? 12.602 -18.359 -6.207 1 98.75 23 GLU B N 1
ATOM 1310 C CA . GLU B 1 23 ? 11.93 -18.891 -7.387 1 98.75 23 GLU B CA 1
ATOM 1311 C C . GLU B 1 23 ? 10.422 -18.672 -7.305 1 98.75 23 GLU B C 1
ATOM 1313 O O . GLU B 1 23 ? 9.773 -18.422 -8.32 1 98.75 23 GLU B O 1
ATOM 1318 N N . ALA B 1 24 ? 9.836 -18.812 -6.102 1 98.75 24 ALA B N 1
ATOM 1319 C CA . ALA B 1 24 ? 8.414 -18.531 -5.914 1 98.75 24 ALA B CA 1
ATOM 1320 C C . ALA B 1 24 ? 8.078 -17.094 -6.32 1 98.75 24 ALA B C 1
ATOM 1322 O O . ALA B 1 24 ? 7.059 -16.859 -6.973 1 98.75 24 ALA B O 1
ATOM 1323 N N . ILE B 1 25 ? 8.984 -16.125 -5.961 1 98.75 25 ILE B N 1
ATOM 1324 C CA . ILE B 1 25 ? 8.805 -14.734 -6.352 1 98.75 25 ILE B CA 1
ATOM 1325 C C . ILE B 1 25 ? 8.891 -14.609 -7.871 1 98.75 25 ILE B C 1
ATOM 1327 O O . ILE B 1 25 ? 8.086 -13.906 -8.484 1 98.75 25 ILE B O 1
ATOM 1331 N N . ASP B 1 26 ? 9.812 -15.32 -8.477 1 98.81 26 ASP B N 1
ATOM 1332 C CA . ASP B 1 26 ? 9.922 -15.305 -9.93 1 98.81 26 ASP B CA 1
ATOM 1333 C C . ASP B 1 26 ? 8.625 -15.781 -10.586 1 98.81 26 ASP B C 1
ATOM 1335 O O . ASP B 1 26 ? 8.117 -15.133 -11.5 1 98.81 26 ASP B O 1
ATOM 1339 N N . PHE B 1 27 ? 8.086 -16.875 -10.094 1 98.56 27 PHE B N 1
ATOM 1340 C CA . PHE B 1 27 ? 6.859 -17.422 -10.648 1 98.56 27 PHE B CA 1
ATOM 1341 C C . PHE B 1 27 ? 5.707 -16.438 -10.492 1 98.56 27 PHE B C 1
ATOM 1343 O O . PHE B 1 27 ? 4.891 -16.281 -11.406 1 98.56 27 PHE B O 1
ATOM 1350 N N . SER B 1 28 ? 5.656 -15.773 -9.391 1 98.5 28 SER B N 1
ATOM 1351 C CA . SER B 1 28 ? 4.547 -14.875 -9.086 1 98.5 28 SER B CA 1
ATOM 1352 C C . SER B 1 28 ? 4.586 -13.633 -9.969 1 98.5 28 SER B C 1
ATOM 1354 O O . SER B 1 28 ? 3.559 -12.992 -10.188 1 98.5 28 SER B O 1
ATOM 1356 N N . MET B 1 29 ? 5.777 -13.297 -10.516 1 98.56 29 MET B N 1
ATOM 1357 C CA . MET B 1 29 ? 5.918 -12.008 -11.18 1 98.56 29 MET B CA 1
ATOM 1358 C C . MET B 1 29 ? 6.172 -12.188 -12.672 1 98.56 29 MET B C 1
ATOM 1360 O O . MET B 1 29 ? 6.121 -11.219 -13.438 1 98.56 29 MET B O 1
ATOM 1364 N N . VAL B 1 30 ? 6.402 -13.445 -13.109 1 98.44 30 VAL B N 1
ATOM 1365 C CA . VAL B 1 30 ? 6.891 -13.719 -14.461 1 98.44 30 VAL B CA 1
ATOM 1366 C C . VAL B 1 30 ? 5.863 -13.242 -15.484 1 98.44 30 VAL B C 1
ATOM 1368 O O . VAL B 1 30 ? 6.23 -12.719 -16.531 1 98.44 30 VAL B O 1
ATOM 1371 N N . SER B 1 31 ? 4.57 -13.445 -15.266 1 98.25 31 SER B N 1
ATOM 1372 C CA . SER B 1 31 ? 3.549 -13.023 -16.219 1 98.25 31 SER B CA 1
ATOM 1373 C C . SER B 1 31 ? 3.533 -11.508 -16.375 1 98.25 31 SER B C 1
ATOM 1375 O O . SER B 1 31 ? 3.354 -11 -17.484 1 98.25 31 SER B O 1
ATOM 1377 N N . LEU B 1 32 ? 3.697 -10.758 -15.273 1 98.69 32 LEU B N 1
ATOM 1378 C CA . LEU B 1 32 ? 3.734 -9.305 -15.305 1 98.69 32 LEU B CA 1
ATOM 1379 C C . LEU B 1 32 ? 4.992 -8.812 -16.016 1 98.69 32 LEU B C 1
ATOM 1381 O O . LEU B 1 32 ? 4.957 -7.805 -16.734 1 98.69 32 LEU B O 1
ATOM 1385 N N . LEU B 1 33 ? 6.117 -9.539 -15.773 1 98.69 33 LEU B N 1
ATOM 1386 C CA . LEU B 1 33 ? 7.355 -9.203 -16.469 1 98.69 33 LEU B CA 1
ATOM 1387 C C . LEU B 1 33 ? 7.207 -9.406 -17.984 1 98.69 33 LEU B C 1
ATOM 1389 O O . LEU B 1 33 ? 7.52 -8.508 -18.766 1 98.69 33 LEU B O 1
ATOM 1393 N N . ASP B 1 34 ? 6.625 -10.539 -18.359 1 98.38 34 ASP B N 1
ATOM 1394 C CA . ASP B 1 34 ? 6.473 -10.914 -19.766 1 98.38 34 ASP B CA 1
ATOM 1395 C C . ASP B 1 34 ? 5.574 -9.922 -20.5 1 98.38 34 ASP B C 1
ATOM 1397 O O . ASP B 1 34 ? 5.758 -9.688 -21.703 1 98.38 34 ASP B O 1
ATOM 1401 N N . LYS B 1 35 ? 4.664 -9.305 -19.828 1 98.12 35 LYS B N 1
ATOM 1402 C CA . LYS B 1 35 ? 3.691 -8.406 -20.438 1 98.12 35 LYS B CA 1
ATOM 1403 C C . LYS B 1 35 ? 4.078 -6.945 -20.234 1 98.12 35 LYS B C 1
ATOM 1405 O O . LYS B 1 35 ? 3.275 -6.043 -20.469 1 98.12 35 LYS B O 1
ATOM 1410 N N . ASN B 1 36 ? 5.25 -6.723 -19.703 1 98.38 36 ASN B N 1
ATOM 1411 C CA . ASN B 1 36 ? 5.855 -5.406 -19.531 1 98.38 36 ASN B CA 1
ATOM 1412 C C . ASN B 1 36 ? 5.094 -4.562 -18.516 1 98.38 36 ASN B C 1
ATOM 1414 O O . ASN B 1 36 ? 4.902 -3.363 -18.703 1 98.38 36 ASN B O 1
ATOM 1418 N N . TYR B 1 37 ? 4.555 -5.227 -17.531 1 98.69 37 TYR B N 1
ATOM 1419 C CA . TYR B 1 37 ? 3.977 -4.516 -16.406 1 98.69 37 TYR B CA 1
ATOM 1420 C C . TYR B 1 37 ? 5.062 -4.082 -15.422 1 98.69 37 TYR B C 1
ATOM 1422 O O . TYR B 1 37 ? 4.871 -3.131 -14.656 1 98.69 37 TYR B O 1
ATOM 1430 N N . ILE B 1 38 ? 6.133 -4.82 -15.406 1 98.62 38 ILE B N 1
ATOM 1431 C CA . ILE B 1 38 ? 7.27 -4.539 -14.531 1 98.62 38 ILE B CA 1
ATOM 1432 C C . ILE B 1 38 ? 8.57 -4.758 -15.297 1 98.62 38 ILE B C 1
ATOM 1434 O O . ILE B 1 38 ? 8.586 -5.387 -16.359 1 98.62 38 ILE B O 1
ATOM 1438 N N . SER B 1 39 ? 9.633 -4.227 -14.789 1 98.56 39 SER B N 1
ATOM 1439 C CA . SER B 1 39 ? 10.977 -4.543 -15.258 1 98.56 39 SER B CA 1
ATOM 1440 C C . SER B 1 39 ? 11.625 -5.613 -14.383 1 98.56 39 SER B C 1
ATOM 1442 O O . SER B 1 39 ? 11.094 -5.965 -13.328 1 98.56 39 SER B O 1
ATOM 1444 N N . GLU B 1 40 ? 12.734 -6.148 -14.789 1 98.25 40 GLU B N 1
ATOM 1445 C CA . GLU B 1 40 ? 13.484 -7.121 -14 1 98.25 40 GLU B CA 1
ATOM 1446 C C . GLU B 1 40 ? 13.914 -6.527 -12.656 1 98.25 40 GLU B C 1
ATOM 1448 O O . GLU B 1 40 ? 14.016 -7.242 -11.656 1 98.25 40 GLU B O 1
ATOM 1453 N N . ASN B 1 41 ? 14.156 -5.258 -12.688 1 97.75 41 ASN B N 1
ATOM 1454 C CA . ASN B 1 41 ? 14.57 -4.566 -11.469 1 97.75 41 ASN B CA 1
ATOM 1455 C C . ASN B 1 41 ? 13.508 -4.664 -10.375 1 97.75 41 ASN B C 1
ATOM 1457 O O . ASN B 1 41 ? 13.836 -4.676 -9.188 1 97.75 41 ASN B O 1
ATOM 1461 N N . TYR B 1 42 ? 12.312 -4.676 -10.859 1 98.19 42 TYR B N 1
ATOM 1462 C CA . TYR B 1 42 ? 11.211 -4.762 -9.906 1 98.19 42 TYR B CA 1
ATOM 1463 C C . TYR B 1 42 ? 11.281 -6.055 -9.102 1 98.19 42 TYR B C 1
ATOM 1465 O O . TYR B 1 42 ? 11.133 -6.043 -7.883 1 98.19 42 TYR B O 1
ATOM 1473 N N . ILE B 1 43 ? 11.523 -7.121 -9.758 1 98.56 43 ILE B N 1
ATOM 1474 C CA . ILE B 1 43 ? 11.648 -8.43 -9.117 1 98.56 43 ILE B CA 1
ATOM 1475 C C . ILE B 1 43 ? 12.859 -8.43 -8.18 1 98.56 43 ILE B C 1
ATOM 1477 O O . ILE B 1 43 ? 12.781 -8.914 -7.047 1 98.56 43 ILE B O 1
ATOM 1481 N N . GLN B 1 44 ? 13.969 -7.828 -8.617 1 98.19 44 GLN B N 1
ATOM 1482 C CA . GLN B 1 44 ? 15.164 -7.742 -7.789 1 98.19 44 GLN B CA 1
ATOM 1483 C C . GLN B 1 44 ? 14.922 -6.895 -6.547 1 98.19 44 GLN B C 1
ATOM 1485 O O . GLN B 1 44 ? 15.469 -7.176 -5.477 1 98.19 44 GLN B O 1
ATOM 1490 N N . ALA B 1 45 ? 14.109 -5.871 -6.758 1 95.62 45 ALA B N 1
ATOM 1491 C CA . ALA B 1 45 ? 13.758 -5.023 -5.621 1 95.62 45 ALA B CA 1
ATOM 1492 C C . ALA B 1 45 ? 13 -5.812 -4.559 1 95.62 45 ALA B C 1
ATOM 1494 O O . ALA B 1 45 ? 13.258 -5.672 -3.363 1 95.62 45 ALA B O 1
ATOM 1495 N N . ILE B 1 46 ? 12.102 -6.652 -4.984 1 97.06 46 ILE B N 1
ATOM 1496 C CA . ILE B 1 46 ? 11.336 -7.48 -4.059 1 97.06 46 ILE B CA 1
ATOM 1497 C C . ILE B 1 46 ? 12.273 -8.445 -3.332 1 97.06 46 ILE B C 1
ATOM 1499 O O . ILE B 1 46 ? 12.25 -8.531 -2.104 1 97.06 46 ILE B O 1
ATOM 1503 N N . LYS B 1 47 ? 13.102 -9.109 -4.078 1 98 47 LYS B N 1
ATOM 1504 C CA . LYS B 1 47 ? 14.016 -10.086 -3.496 1 98 47 LYS B CA 1
ATOM 1505 C C . LYS B 1 47 ? 15.023 -9.414 -2.566 1 98 47 LYS B C 1
ATOM 1507 O O . LYS B 1 47 ? 15.297 -9.914 -1.474 1 98 47 LYS B O 1
ATOM 1512 N N . GLY B 1 48 ? 15.547 -8.273 -3.02 1 96.19 48 GLY B N 1
ATOM 1513 C CA . GLY B 1 48 ? 16.469 -7.535 -2.178 1 96.19 48 GLY B CA 1
ATOM 1514 C C . GLY B 1 48 ? 15.859 -7.098 -0.861 1 96.19 48 GLY B C 1
ATOM 1515 O O . GLY B 1 48 ? 16.469 -7.242 0.196 1 96.19 48 GLY B O 1
ATOM 1516 N N . SER B 1 49 ? 14.656 -6.57 -0.928 1 93.19 49 SER B N 1
ATOM 1517 C CA . SER B 1 49 ? 13.961 -6.156 0.286 1 93.19 49 SER B CA 1
ATOM 1518 C C . SER B 1 49 ? 13.703 -7.344 1.206 1 93.19 49 SER B C 1
ATOM 1520 O O . SER B 1 49 ? 13.789 -7.223 2.43 1 93.19 49 SER B O 1
ATOM 1522 N N . THR B 1 50 ? 13.391 -8.469 0.628 1 95.81 50 THR B N 1
ATOM 1523 C CA . THR B 1 50 ? 13.156 -9.68 1.4 1 95.81 50 THR B CA 1
ATOM 1524 C C . THR B 1 50 ? 14.414 -10.102 2.15 1 95.81 50 THR B C 1
ATOM 1526 O O . THR B 1 50 ? 14.352 -10.461 3.326 1 95.81 50 THR B O 1
ATOM 1529 N N . ILE B 1 51 ? 15.547 -10.039 1.495 1 95.88 51 ILE B N 1
ATOM 1530 C CA . ILE B 1 51 ? 16.828 -10.422 2.084 1 95.88 51 ILE B CA 1
ATOM 1531 C C . ILE B 1 51 ? 17.188 -9.469 3.219 1 95.88 51 ILE B C 1
ATOM 1533 O O . ILE B 1 51 ? 17.609 -9.898 4.293 1 95.88 51 ILE B O 1
ATOM 1537 N N . ASN B 1 52 ? 16.891 -8.211 3.01 1 92.56 52 ASN B N 1
ATOM 1538 C CA . ASN B 1 52 ? 17.344 -7.184 3.945 1 92.56 52 ASN B CA 1
ATOM 1539 C C . ASN B 1 52 ? 16.375 -7.023 5.113 1 92.56 52 ASN B C 1
ATOM 1541 O O . ASN B 1 52 ? 16.797 -6.719 6.23 1 92.56 52 ASN B O 1
ATOM 1545 N N . ASN B 1 53 ? 15.07 -7.266 4.801 1 89.69 53 ASN B N 1
ATOM 1546 C CA . ASN B 1 53 ? 14.07 -6.887 5.789 1 89.69 53 ASN B CA 1
ATOM 1547 C C . ASN B 1 53 ? 13.148 -8.055 6.125 1 89.69 53 ASN B C 1
ATOM 1549 O O . ASN B 1 53 ? 12.297 -7.945 7.012 1 89.69 53 ASN B O 1
ATOM 1553 N N . GLY B 1 54 ? 13.352 -9.195 5.523 1 92.38 54 GLY B N 1
ATOM 1554 C CA . GLY B 1 54 ? 12.414 -10.297 5.664 1 92.38 54 GLY B CA 1
ATOM 1555 C C . GLY B 1 54 ? 11.203 -10.172 4.754 1 92.38 54 GLY B C 1
ATOM 1556 O O . GLY B 1 54 ? 11.039 -9.164 4.066 1 92.38 54 GLY B O 1
ATOM 1557 N N . PRO B 1 55 ? 10.383 -11.172 4.684 1 93.81 55 PRO B N 1
ATOM 1558 C CA . PRO B 1 55 ? 9.203 -11.172 3.814 1 93.81 55 PRO B CA 1
ATOM 1559 C C . PRO B 1 55 ? 8.047 -10.359 4.391 1 93.81 55 PRO B C 1
ATOM 1561 O O . PRO B 1 55 ? 7.02 -10.93 4.773 1 93.81 55 PRO B O 1
ATOM 1564 N N . TYR B 1 56 ? 8.125 -9.117 4.277 1 87.81 56 TYR B N 1
ATOM 1565 C CA . TYR B 1 56 ? 7.211 -8.156 4.879 1 87.81 56 TYR B CA 1
ATOM 1566 C C . TYR B 1 56 ? 5.844 -8.211 4.211 1 87.81 56 TYR B C 1
ATOM 1568 O O . TYR B 1 56 ? 4.887 -7.598 4.688 1 87.81 56 TYR B O 1
ATOM 1576 N N . TYR B 1 57 ? 5.73 -8.992 3.17 1 93.69 57 TYR B N 1
ATOM 1577 C CA . TYR B 1 57 ? 4.516 -9.016 2.361 1 93.69 57 TYR B CA 1
ATOM 1578 C C . TYR B 1 57 ? 3.689 -10.258 2.656 1 93.69 57 TYR B C 1
ATOM 1580 O O . TYR B 1 57 ? 2.822 -10.641 1.865 1 93.69 57 TYR B O 1
ATOM 1588 N N . ILE B 1 58 ? 4.016 -10.969 3.684 1 94.12 58 ILE B N 1
ATOM 1589 C CA . ILE B 1 58 ? 3.172 -12.086 4.102 1 94.12 58 ILE B CA 1
ATOM 1590 C C . ILE B 1 58 ? 1.935 -11.555 4.824 1 94.12 58 ILE B C 1
ATOM 1592 O O . ILE B 1 58 ? 2.049 -10.859 5.836 1 94.12 58 ILE B O 1
ATOM 1596 N N . LEU B 1 59 ? 0.825 -11.93 4.289 1 91.62 59 LEU B N 1
ATOM 1597 C CA . LEU B 1 59 ? -0.433 -11.336 4.73 1 91.62 59 LEU B CA 1
ATOM 1598 C C . LEU B 1 59 ? -1.156 -12.258 5.707 1 91.62 59 LEU B C 1
ATOM 1600 O O . LEU B 1 59 ? -1.841 -11.789 6.617 1 91.62 59 LEU B O 1
ATOM 1604 N N . ALA B 1 60 ? -1.115 -13.477 5.473 1 89 60 ALA B N 1
ATOM 1605 C CA . ALA B 1 60 ? -1.847 -14.516 6.199 1 89 60 ALA B CA 1
ATOM 1606 C C . ALA B 1 60 ? -1.166 -15.867 6.051 1 89 60 ALA B C 1
ATOM 1608 O O . ALA B 1 60 ? -0.231 -16.016 5.262 1 89 60 ALA B O 1
ATOM 1609 N N . PRO B 1 61 ? -1.606 -16.734 6.953 1 91.12 61 PRO B N 1
ATOM 1610 C CA . PRO B 1 61 ? -1.042 -18.078 6.785 1 91.12 61 PRO B CA 1
ATOM 1611 C C . PRO B 1 61 ? -1.178 -18.609 5.359 1 91.12 61 PRO B C 1
ATOM 1613 O O . PRO B 1 61 ? -2.293 -18.734 4.848 1 91.12 61 PRO B O 1
ATOM 1616 N N . GLY B 1 62 ? -0.047 -18.781 4.785 1 95.62 62 GLY B N 1
ATOM 1617 C CA . GLY B 1 62 ? -0.033 -19.406 3.469 1 95.62 62 GLY B CA 1
ATOM 1618 C C . GLY B 1 62 ? -0.177 -18.406 2.34 1 95.62 62 GLY B C 1
ATOM 1619 O O . GLY B 1 62 ? -0.186 -18.781 1.166 1 95.62 62 GLY B O 1
ATOM 1620 N N . VAL B 1 63 ? -0.234 -17.109 2.662 1 96.38 63 VAL B N 1
ATOM 1621 C CA . VAL B 1 63 ? -0.543 -16.125 1.635 1 96.38 63 VAL B CA 1
ATOM 1622 C C . VAL B 1 63 ? 0.487 -15 1.672 1 96.38 63 VAL B C 1
ATOM 1624 O O . VAL B 1 63 ? 0.739 -14.414 2.729 1 96.38 63 VAL B O 1
ATOM 1627 N N . ALA B 1 64 ? 1.077 -14.695 0.534 1 97.06 64 ALA B N 1
ATOM 1628 C CA . ALA B 1 64 ? 2.018 -13.586 0.391 1 97.06 64 ALA B CA 1
ATOM 1629 C C . ALA B 1 64 ? 1.619 -12.68 -0.768 1 97.06 64 ALA B C 1
ATOM 1631 O O . ALA B 1 64 ? 1.028 -13.133 -1.749 1 97.06 64 ALA B O 1
ATOM 1632 N N . MET B 1 65 ? 1.945 -11.445 -0.635 1 97.12 65 MET B N 1
ATOM 1633 C CA . MET B 1 65 ? 1.675 -10.453 -1.672 1 97.12 65 MET B CA 1
ATOM 1634 C C . MET B 1 65 ? 2.947 -9.711 -2.059 1 97.12 65 MET B C 1
ATOM 1636 O O . MET B 1 65 ? 3.111 -8.539 -1.721 1 97.12 65 MET B O 1
ATOM 1640 N N . PRO B 1 66 ? 3.764 -10.398 -2.775 1 97.5 66 PRO B N 1
ATOM 1641 C CA . PRO B 1 66 ? 4.996 -9.719 -3.17 1 97.5 66 PRO B CA 1
ATOM 1642 C C . PRO B 1 66 ? 4.738 -8.453 -3.99 1 97.5 66 PRO B C 1
ATOM 1644 O O . PRO B 1 66 ? 3.992 -8.5 -4.973 1 97.5 66 PRO B O 1
ATOM 1647 N N . HIS B 1 67 ? 5.289 -7.336 -3.576 1 96.5 67 HIS B N 1
ATOM 1648 C CA . HIS B 1 67 ? 5.254 -6.074 -4.309 1 96.5 67 HIS B CA 1
ATOM 1649 C C . HIS B 1 67 ? 6.344 -5.125 -3.822 1 96.5 67 HIS B C 1
ATOM 1651 O O . HIS B 1 67 ? 6.871 -5.289 -2.721 1 96.5 67 HIS B O 1
ATOM 1657 N N . ALA B 1 68 ? 6.75 -4.301 -4.621 1 93.12 68 ALA B N 1
ATOM 1658 C CA . ALA B 1 68 ? 7.695 -3.229 -4.32 1 93.12 68 ALA B CA 1
ATOM 1659 C C . ALA B 1 68 ? 7.086 -1.863 -4.629 1 93.12 68 ALA B C 1
ATOM 1661 O O . ALA B 1 68 ? 5.922 -1.77 -5.02 1 93.12 68 ALA B O 1
ATOM 1662 N N . ARG B 1 69 ? 7.809 -0.855 -4.371 1 89 69 ARG B N 1
ATOM 1663 C CA . ARG B 1 69 ? 7.348 0.49 -4.703 1 89 69 ARG B CA 1
ATOM 1664 C C . ARG B 1 69 ? 7.297 0.696 -6.211 1 89 69 ARG B C 1
ATOM 1666 O O . ARG B 1 69 ? 8.062 0.075 -6.953 1 89 69 ARG B O 1
ATOM 1673 N N . SER B 1 70 ? 6.465 1.657 -6.551 1 92.56 70 SER B N 1
ATOM 1674 C CA . SER B 1 70 ? 6.254 1.904 -7.977 1 92.56 70 SER B CA 1
ATOM 1675 C C . SER B 1 70 ? 7.551 2.309 -8.664 1 92.56 70 SER B C 1
ATOM 1677 O O . SER B 1 70 ? 7.805 1.91 -9.805 1 92.56 70 SER B O 1
ATOM 1679 N N . GLU B 1 71 ? 8.398 3.053 -7.965 1 88.94 71 GLU B N 1
ATOM 1680 C CA . GLU B 1 71 ? 9.594 3.637 -8.57 1 88.94 71 GLU B CA 1
ATOM 1681 C C . GLU B 1 71 ? 10.688 2.586 -8.758 1 88.94 71 GLU B C 1
ATOM 1683 O O . GLU B 1 71 ? 11.688 2.838 -9.438 1 88.94 71 GLU B O 1
ATOM 1688 N N . CYS B 1 72 ? 10.43 1.385 -8.289 1 92.5 72 CYS B N 1
ATOM 1689 C CA . CYS B 1 72 ? 11.43 0.327 -8.375 1 92.5 72 CYS B CA 1
ATOM 1690 C C . CYS B 1 72 ? 11.312 -0.426 -9.695 1 92.5 72 CYS B C 1
ATOM 1692 O O . CYS B 1 72 ? 12.055 -1.386 -9.93 1 92.5 72 CYS B O 1
ATOM 1694 N N . GLY B 1 73 ? 10.43 -0.009 -10.547 1 95.69 73 GLY B N 1
ATOM 1695 C CA . GLY B 1 73 ? 10.375 -0.689 -11.836 1 95.69 73 GLY B CA 1
ATOM 1696 C C . GLY B 1 73 ? 8.961 -1.079 -12.242 1 95.69 73 GLY B C 1
ATOM 1697 O O . GLY B 1 73 ? 8.773 -1.856 -13.18 1 95.69 73 GLY B O 1
ATOM 1698 N N . ALA B 1 74 ? 8.008 -0.643 -11.492 1 97.5 74 ALA B N 1
ATOM 1699 C CA . ALA B 1 74 ? 6.629 -0.843 -11.93 1 97.5 74 ALA B CA 1
ATOM 1700 C C . ALA B 1 74 ? 6.305 0.018 -13.141 1 97.5 74 ALA B C 1
ATOM 1702 O O . ALA B 1 74 ? 6.605 1.215 -13.164 1 97.5 74 ALA B O 1
ATOM 1703 N N . LEU B 1 75 ? 5.75 -0.591 -14.172 1 98.06 75 LEU B N 1
ATOM 1704 C CA . LEU B 1 75 ? 5.453 0.108 -15.414 1 98.06 75 LEU B CA 1
ATOM 1705 C C . LEU B 1 75 ? 3.947 0.253 -15.617 1 98.06 75 LEU B C 1
ATOM 1707 O O . LEU B 1 75 ? 3.475 1.294 -16.078 1 98.06 75 LEU B O 1
ATOM 1711 N N . LYS B 1 76 ? 3.176 -0.74 -15.375 1 98.06 76 LYS B N 1
ATOM 1712 C CA . LYS B 1 76 ? 1.716 -0.769 -15.422 1 98.06 76 LYS B CA 1
ATOM 1713 C C . LYS B 1 76 ? 1.137 -1.377 -14.148 1 98.06 76 LYS B C 1
ATOM 1715 O O . LYS B 1 76 ? 1.864 -1.98 -13.352 1 98.06 76 LYS B O 1
ATOM 1720 N N . THR B 1 77 ? -0.089 -1.107 -13.922 1 97.94 77 THR B N 1
ATOM 1721 C CA . THR B 1 77 ? -0.773 -1.671 -12.766 1 97.94 77 THR B CA 1
ATOM 1722 C C . THR B 1 77 ? -1.4 -3.02 -13.109 1 97.94 77 THR B C 1
ATOM 1724 O O . THR B 1 77 ? -2.145 -3.131 -14.086 1 97.94 77 THR B O 1
ATOM 1727 N N . GLY B 1 78 ? -1.02 -3.949 -12.344 1 98.12 78 GLY B N 1
ATOM 1728 C CA . GLY B 1 78 ? -1.558 -5.281 -12.555 1 98.12 78 GLY B CA 1
ATOM 1729 C C . GLY B 1 78 ? -1.247 -6.238 -11.422 1 98.12 78 GLY B C 1
ATOM 1730 O O . GLY B 1 78 ? -0.475 -5.91 -10.516 1 98.12 78 GLY B O 1
ATOM 1731 N N . MET B 1 79 ? -1.902 -7.391 -11.484 1 98.25 79 MET B N 1
ATOM 1732 C CA . MET B 1 79 ? -1.738 -8.43 -10.469 1 98.25 79 MET B CA 1
ATOM 1733 C C . MET B 1 79 ? -1.49 -9.789 -11.109 1 98.25 79 MET B C 1
ATOM 1735 O O . MET B 1 79 ? -1.761 -9.977 -12.297 1 98.25 79 MET B O 1
ATOM 1739 N N . SER B 1 80 ? -0.98 -10.625 -10.336 1 98.5 80 SER B N 1
ATOM 1740 C CA . SER B 1 80 ? -0.856 -12.039 -10.695 1 98.5 80 SER B CA 1
ATOM 1741 C C . SER B 1 80 ? -1.288 -12.938 -9.539 1 98.5 80 SER B C 1
ATOM 1743 O O . SER B 1 80 ? -1.325 -12.5 -8.383 1 98.5 80 SER B O 1
ATOM 1745 N N . LEU B 1 81 ? -1.661 -14.109 -9.875 1 98.25 81 LEU B N 1
ATOM 1746 C CA . LEU B 1 81 ? -2.035 -15.125 -8.906 1 98.25 81 LEU B CA 1
ATOM 1747 C C . LEU B 1 81 ? -1.309 -16.438 -9.188 1 98.25 81 LEU B C 1
ATOM 1749 O O . LEU B 1 81 ? -1.461 -17.016 -10.266 1 98.25 81 LEU B O 1
ATOM 1753 N N . THR B 1 82 ? -0.524 -16.844 -8.234 1 98.56 82 THR B N 1
ATOM 1754 C CA . THR B 1 82 ? 0.228 -18.094 -8.367 1 98.56 82 THR B CA 1
ATOM 1755 C C . THR B 1 82 ? -0.053 -19.016 -7.191 1 98.56 82 THR B C 1
ATOM 1757 O O . THR B 1 82 ? 0.179 -18.656 -6.035 1 98.56 82 THR B O 1
ATOM 1760 N N . LEU B 1 83 ? -0.588 -20.141 -7.484 1 98.75 83 LEU B N 1
ATOM 1761 C CA . LEU B 1 83 ? -0.824 -21.172 -6.477 1 98.75 83 LEU B CA 1
ATOM 1762 C C . LEU B 1 83 ? 0.213 -22.281 -6.586 1 98.75 83 LEU B C 1
ATOM 1764 O O . LEU B 1 83 ? 0.399 -22.859 -7.656 1 98.75 83 LEU B O 1
ATOM 1768 N N . LEU B 1 84 ? 0.885 -22.562 -5.477 1 98.5 84 LEU B N 1
ATOM 1769 C CA . LEU B 1 84 ? 1.851 -23.656 -5.41 1 98.5 84 LEU B CA 1
ATOM 1770 C C . LEU B 1 84 ? 1.209 -24.906 -4.836 1 98.5 84 LEU B C 1
ATOM 1772 O O . LEU B 1 84 ? 0.608 -24.875 -3.758 1 98.5 84 LEU B O 1
ATOM 1776 N N . LYS B 1 85 ? 1.302 -25.984 -5.492 1 97.69 85 LYS B N 1
ATOM 1777 C CA . LYS B 1 85 ? 0.814 -27.234 -4.941 1 97.69 85 LYS B CA 1
ATOM 1778 C C . LYS B 1 85 ? 1.629 -27.656 -3.719 1 97.69 85 LYS B C 1
ATOM 1780 O O . LYS B 1 85 ? 1.073 -28.141 -2.732 1 97.69 85 LYS B O 1
ATOM 1785 N N . GLN B 1 86 ? 2.947 -27.5 -3.854 1 97.81 86 GLN B N 1
ATOM 1786 C CA . GLN B 1 86 ? 3.836 -27.656 -2.705 1 97.81 86 GLN B CA 1
ATOM 1787 C C . GLN B 1 86 ? 4.262 -26.297 -2.154 1 97.81 86 GLN B C 1
ATOM 1789 O O . GLN B 1 86 ? 4.93 -25.531 -2.842 1 97.81 86 GLN B O 1
ATOM 1794 N N . SER B 1 87 ? 3.963 -26.078 -0.917 1 98.06 87 SER B N 1
ATOM 1795 C CA . SER B 1 87 ? 4.254 -24.781 -0.31 1 98.06 87 SER B CA 1
ATOM 1796 C C . SER B 1 87 ? 5.758 -24.562 -0.172 1 98.06 87 SER B C 1
ATOM 1798 O O . SER B 1 87 ? 6.539 -25.516 -0.246 1 98.06 87 SER B O 1
ATOM 1800 N N . VAL B 1 88 ? 6.121 -23.359 -0.009 1 98.38 88 VAL B N 1
ATOM 1801 C CA . VAL B 1 88 ? 7.535 -23.016 0.082 1 98.38 88 VAL B CA 1
ATOM 1802 C C . VAL B 1 88 ? 7.77 -22.141 1.312 1 98.38 88 VAL B C 1
ATOM 1804 O O . VAL B 1 88 ? 6.926 -21.312 1.662 1 98.38 88 VAL B O 1
ATOM 1807 N N . TYR B 1 89 ? 8.891 -22.344 1.959 1 98 89 TYR B N 1
ATOM 1808 C CA . TYR B 1 89 ? 9.234 -21.562 3.143 1 98 89 TYR B CA 1
ATOM 1809 C C . TYR B 1 89 ? 9.945 -20.281 2.76 1 98 89 TYR B C 1
ATOM 1811 O O . TYR B 1 89 ? 10.789 -20.266 1.858 1 98 89 TYR B O 1
ATOM 1819 N N . PHE B 1 90 ? 9.594 -19.234 3.391 1 97.94 90 PHE B N 1
ATOM 1820 C CA . PHE B 1 90 ? 10.289 -17.953 3.289 1 97.94 90 PHE B CA 1
ATOM 1821 C C . PHE B 1 90 ? 11.141 -17.703 4.527 1 97.94 90 PHE B C 1
ATOM 1823 O O . PHE B 1 90 ? 10.844 -18.203 5.605 1 97.94 90 PHE B O 1
ATOM 1830 N N . PRO B 1 91 ? 12.156 -16.906 4.297 1 95.69 91 PRO B N 1
ATOM 1831 C CA . PRO B 1 91 ? 13.039 -16.688 5.441 1 95.69 91 PRO B CA 1
ATOM 1832 C C . PRO B 1 91 ? 12.328 -16.031 6.621 1 95.69 91 PRO B C 1
ATOM 1834 O O . PRO B 1 91 ? 11.57 -15.07 6.43 1 95.69 91 PRO B O 1
ATOM 1837 N N . GLY B 1 92 ? 12.555 -16.688 7.848 1 91.44 92 GLY B N 1
ATOM 1838 C CA . GLY B 1 92 ? 12.023 -16.078 9.062 1 91.44 92 GLY B CA 1
ATOM 1839 C C . GLY B 1 92 ? 10.555 -16.391 9.289 1 91.44 92 GLY B C 1
ATOM 1840 O O . GLY B 1 92 ? 9.961 -15.914 10.266 1 91.44 92 GLY B O 1
ATOM 1841 N N . ASN B 1 93 ? 9.961 -17.031 8.383 1 92.31 93 ASN B N 1
ATOM 1842 C CA . ASN B 1 93 ? 8.555 -17.391 8.523 1 92.31 93 ASN B CA 1
ATOM 1843 C C . ASN B 1 93 ? 8.391 -18.875 8.852 1 92.31 93 ASN B C 1
ATOM 1845 O O . ASN B 1 93 ? 8.906 -19.734 8.141 1 92.31 93 ASN B O 1
ATOM 1849 N N . ASP B 1 94 ? 7.613 -19.156 9.836 1 92.94 94 ASP B N 1
ATOM 1850 C CA . ASP B 1 94 ? 7.465 -20.531 10.32 1 92.94 94 ASP B CA 1
ATOM 1851 C C . ASP B 1 94 ? 6.43 -21.281 9.492 1 92.94 94 ASP B C 1
ATOM 1853 O O . ASP B 1 94 ? 6.391 -22.516 9.516 1 92.94 94 ASP B O 1
ATOM 1857 N N . GLU B 1 95 ? 5.621 -20.594 8.805 1 95.38 95 GLU B N 1
ATOM 1858 C CA . GLU B 1 95 ? 4.598 -21.203 7.973 1 95.38 95 GLU B CA 1
ATOM 1859 C C . GLU B 1 95 ? 4.922 -21.047 6.488 1 95.38 95 GLU B C 1
ATOM 1861 O O . GLU B 1 95 ? 5.289 -19.953 6.047 1 95.38 95 GLU B O 1
ATOM 1866 N N . PRO B 1 96 ? 4.785 -22.141 5.785 1 97.75 96 PRO B N 1
ATOM 1867 C CA . PRO B 1 96 ? 5.105 -22.062 4.359 1 97.75 96 PRO B CA 1
ATOM 1868 C C . PRO B 1 96 ? 4.039 -21.312 3.559 1 97.75 96 PRO B C 1
ATOM 1870 O O . PRO B 1 96 ? 2.9 -21.172 4.012 1 97.75 96 PRO B O 1
ATOM 1873 N N . ILE B 1 97 ? 4.402 -20.812 2.461 1 98.31 97 ILE B N 1
ATOM 1874 C CA . ILE B 1 97 ? 3.543 -20.016 1.587 1 98.31 97 ILE B CA 1
ATOM 1875 C C . ILE B 1 97 ? 3.051 -20.891 0.428 1 98.31 97 ILE B C 1
ATOM 1877 O O . ILE B 1 97 ? 3.83 -21.625 -0.178 1 98.31 97 ILE B O 1
ATOM 1881 N N . LYS B 1 98 ? 1.773 -20.766 0.159 1 98.12 98 LYS B N 1
ATOM 1882 C CA . LYS B 1 98 ? 1.13 -21.547 -0.891 1 98.12 98 LYS B CA 1
ATOM 1883 C C . LYS B 1 98 ? 0.568 -20.641 -1.985 1 98.12 98 LYS B C 1
ATOM 1885 O O . LYS B 1 98 ? 0.538 -21.016 -3.156 1 98.12 98 LYS B O 1
ATOM 1890 N N . LEU B 1 99 ? 0.106 -19.547 -1.607 1 98.19 99 LEU B N 1
ATOM 1891 C CA . LEU B 1 99 ? -0.549 -18.609 -2.516 1 98.19 99 LEU B CA 1
ATOM 1892 C C . LEU B 1 99 ? 0.213 -17.281 -2.58 1 98.19 99 LEU B C 1
ATOM 1894 O O . LEU B 1 99 ? 0.469 -16.656 -1.548 1 98.19 99 LEU B O 1
ATOM 1898 N N . LEU B 1 100 ? 0.644 -16.906 -3.773 1 98.56 100 LEU B N 1
ATOM 1899 C CA . LEU B 1 100 ? 1.294 -15.625 -4 1 98.56 100 LEU B CA 1
ATOM 1900 C C . LEU B 1 100 ? 0.444 -14.742 -4.906 1 98.56 100 LEU B C 1
ATOM 1902 O O . LEU B 1 100 ? 0.063 -15.148 -6.004 1 98.56 100 LEU B O 1
ATOM 1906 N N . ILE B 1 101 ? 0.147 -13.57 -4.473 1 97.94 101 ILE B N 1
ATOM 1907 C CA . ILE B 1 101 ? -0.573 -12.562 -5.246 1 97.94 101 ILE B CA 1
ATOM 1908 C C . ILE B 1 101 ? 0.361 -11.406 -5.578 1 97.94 101 ILE B C 1
ATOM 1910 O O . ILE B 1 101 ? 0.546 -10.5 -4.766 1 97.94 101 ILE B O 1
ATOM 1914 N N . GLY B 1 102 ? 0.925 -11.469 -6.711 1 98.12 102 GLY B N 1
ATOM 1915 C CA . GLY B 1 102 ? 1.802 -10.391 -7.137 1 98.12 102 GLY B CA 1
ATOM 1916 C C . GLY B 1 102 ? 1.058 -9.102 -7.445 1 98.12 102 GLY B C 1
ATOM 1917 O O . GLY B 1 102 ? -0.046 -9.133 -7.996 1 98.12 102 GLY B O 1
ATOM 1918 N N . LEU B 1 103 ? 1.699 -7.969 -7.133 1 97.75 103 LEU B N 1
ATOM 1919 C CA . LEU B 1 103 ? 1.081 -6.668 -7.383 1 97.75 103 LEU B CA 1
ATOM 1920 C C . LEU B 1 103 ? 2.105 -5.672 -7.918 1 97.75 103 LEU B C 1
ATOM 1922 O O . LEU B 1 103 ? 3.207 -5.559 -7.375 1 97.75 103 LEU B O 1
ATOM 1926 N N . SER B 1 104 ? 1.802 -5.102 -8.992 1 98.19 104 SER B N 1
ATOM 1927 C CA . SER B 1 104 ? 2.49 -3.934 -9.531 1 98.19 104 SER B CA 1
ATOM 1928 C C . SER B 1 104 ? 1.543 -2.744 -9.656 1 98.19 104 SER B C 1
ATOM 1930 O O . SER B 1 104 ? 0.399 -2.898 -10.086 1 98.19 104 SER B O 1
ATOM 1932 N N . ALA B 1 105 ? 1.965 -1.596 -9.219 1 96.38 105 ALA B N 1
ATOM 1933 C CA . ALA B 1 105 ? 1.193 -0.364 -9.367 1 96.38 105 ALA B CA 1
ATOM 1934 C C . ALA B 1 105 ? 2.047 0.749 -9.969 1 96.38 105 ALA B C 1
ATOM 1936 O O . ALA B 1 105 ? 3.143 1.031 -9.477 1 96.38 105 ALA B O 1
ATOM 1937 N N . ALA B 1 106 ? 1.51 1.381 -11 1 94.81 106 ALA B N 1
ATOM 1938 C CA . ALA B 1 106 ? 2.295 2.338 -11.773 1 94.81 106 ALA B CA 1
ATOM 1939 C C . ALA B 1 106 ? 2.492 3.639 -11 1 94.81 106 ALA B C 1
ATOM 1941 O O . ALA B 1 106 ? 3.441 4.383 -11.258 1 94.81 106 ALA B O 1
ATOM 1942 N N . ASP B 1 107 ? 1.538 3.947 -10.094 1 91.56 107 ASP B N 1
ATOM 1943 C CA . ASP B 1 107 ? 1.598 5.168 -9.297 1 91.56 107 ASP B CA 1
ATOM 1944 C C . ASP B 1 107 ? 0.845 4.992 -7.977 1 91.56 107 ASP B C 1
ATOM 1946 O O . ASP B 1 107 ? 0.271 3.934 -7.719 1 91.56 107 ASP B O 1
ATOM 1950 N N . ALA B 1 108 ? 0.895 5.965 -7.184 1 89.19 108 ALA B N 1
ATOM 1951 C CA . ALA B 1 108 ? 0.321 5.902 -5.84 1 89.19 108 ALA B CA 1
ATOM 1952 C C . ALA B 1 108 ? -1.188 5.684 -5.898 1 89.19 108 ALA B C 1
ATOM 1954 O O . ALA B 1 108 ? -1.739 4.902 -5.117 1 89.19 108 ALA B O 1
ATOM 1955 N N . ASN B 1 109 ? -1.883 6.355 -6.812 1 89.62 109 ASN B N 1
ATOM 1956 C CA . ASN B 1 109 ? -3.33 6.219 -6.945 1 89.62 109 ASN B CA 1
ATOM 1957 C C . ASN B 1 109 ? -3.723 4.805 -7.352 1 89.62 109 ASN B C 1
ATOM 1959 O O . ASN B 1 109 ? -4.637 4.215 -6.77 1 89.62 109 ASN B O 1
ATOM 1963 N N . SER B 1 110 ? -3.029 4.328 -8.312 1 93.25 110 SER B N 1
ATOM 1964 C CA . SER B 1 110 ? -3.326 2.971 -8.758 1 93.25 110 SER B CA 1
ATOM 1965 C C . SER B 1 110 ? -2.975 1.947 -7.688 1 93.25 110 SER B C 1
ATOM 1967 O O . SER B 1 110 ? -3.637 0.916 -7.562 1 93.25 110 SER B O 1
ATOM 1969 N N . HIS B 1 111 ? -1.892 2.225 -6.93 1 94.31 111 HIS B N 1
ATOM 1970 C CA . HIS B 1 111 ? -1.524 1.358 -5.816 1 94.31 111 HIS B CA 1
ATOM 1971 C C . HIS B 1 111 ? -2.662 1.248 -4.805 1 94.31 111 HIS B C 1
ATOM 1973 O O . HIS B 1 111 ? -3.057 0.143 -4.426 1 94.31 111 HIS B O 1
ATOM 1979 N N . ILE B 1 112 ? -3.244 2.328 -4.391 1 92.5 112 ILE B N 1
ATOM 1980 C CA . ILE B 1 112 ? -4.336 2.359 -3.426 1 92.5 112 ILE B CA 1
ATOM 1981 C C . ILE B 1 112 ? -5.555 1.643 -4 1 92.5 112 ILE B C 1
ATOM 1983 O O . ILE B 1 112 ? -6.195 0.846 -3.311 1 92.5 112 ILE B O 1
ATOM 1987 N N . GLY B 1 113 ? -5.855 1.91 -5.25 1 92.31 113 GLY B N 1
ATOM 1988 C CA . GLY B 1 113 ? -6.969 1.24 -5.902 1 92.31 113 GLY B CA 1
ATOM 1989 C C . GLY B 1 113 ? -6.816 -0.269 -5.938 1 92.31 113 GLY B C 1
ATOM 1990 O O . GLY B 1 113 ? -7.773 -1.002 -5.676 1 92.31 113 GLY B O 1
ATOM 1991 N N . ALA B 1 114 ? -5.637 -0.696 -6.246 1 94.12 114 ALA B N 1
ATOM 1992 C CA . ALA B 1 114 ? -5.363 -2.127 -6.328 1 94.12 114 ALA B CA 1
ATOM 1993 C C . ALA B 1 114 ? -5.484 -2.791 -4.961 1 94.12 114 ALA B C 1
ATOM 1995 O O . ALA B 1 114 ? -6.059 -3.877 -4.84 1 94.12 114 ALA B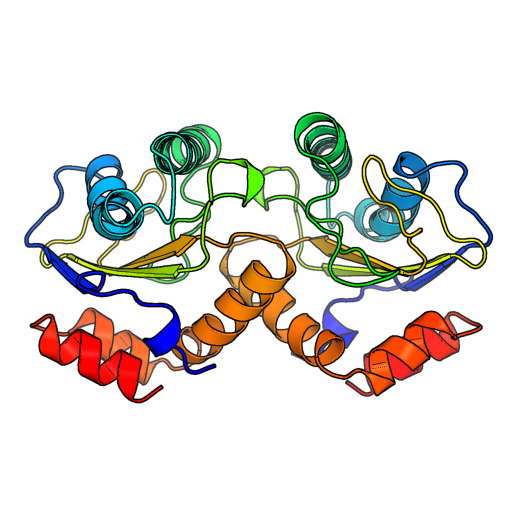 O 1
ATOM 1996 N N . ILE B 1 115 ? -4.922 -2.174 -3.969 1 93.88 115 ILE B N 1
ATOM 1997 C CA . ILE B 1 115 ? -4.977 -2.705 -2.611 1 93.88 115 ILE B CA 1
ATOM 1998 C C . ILE B 1 115 ? -6.426 -2.752 -2.133 1 93.88 115 ILE B C 1
ATOM 2000 O O . ILE B 1 115 ? -6.84 -3.717 -1.487 1 93.88 115 ILE B O 1
ATOM 2004 N N . GLN B 1 116 ? -7.156 -1.729 -2.432 1 91 116 GLN B N 1
ATOM 2005 C CA . GLN B 1 116 ? -8.578 -1.713 -2.098 1 91 116 GLN B CA 1
ATOM 2006 C C . GLN B 1 116 ? -9.297 -2.914 -2.705 1 91 116 GLN B C 1
ATOM 2008 O O . GLN B 1 116 ? -10.078 -3.586 -2.025 1 91 116 GLN B O 1
ATOM 2013 N N . ALA B 1 117 ? -9.031 -3.131 -3.924 1 90.56 117 ALA B N 1
ATOM 2014 C CA . ALA B 1 117 ? -9.664 -4.246 -4.621 1 90.56 117 ALA B CA 1
ATOM 2015 C C . ALA B 1 117 ? -9.266 -5.582 -3.996 1 90.56 117 ALA B C 1
ATOM 2017 O O . ALA B 1 117 ? -10.109 -6.465 -3.816 1 90.56 117 ALA B O 1
ATOM 2018 N N . LEU B 1 118 ? -8.062 -5.688 -3.646 1 90.75 118 LEU B N 1
ATOM 2019 C CA . LEU B 1 118 ? -7.535 -6.926 -3.082 1 90.75 118 LEU B CA 1
ATOM 2020 C C . LEU B 1 118 ? -8.062 -7.148 -1.669 1 90.75 118 LEU B C 1
ATOM 2022 O O . LEU B 1 118 ? -8.312 -8.289 -1.265 1 90.75 118 LEU B O 1
ATOM 2026 N N . SER B 1 119 ? -8.094 -6.031 -0.937 1 88.69 119 SER B N 1
ATOM 2027 C CA . SER B 1 119 ? -8.547 -6.117 0.449 1 88.69 119 SER B CA 1
ATOM 2028 C C . SER B 1 119 ? -9.922 -6.762 0.546 1 88.69 119 SER B C 1
ATOM 2030 O O . SER B 1 119 ? -10.203 -7.496 1.496 1 88.69 119 SER B O 1
ATOM 2032 N N . GLU B 1 120 ? -10.711 -6.496 -0.392 1 83.62 120 GLU B N 1
ATOM 2033 C CA . GLU B 1 120 ? -12.055 -7.074 -0.417 1 83.62 120 GLU B CA 1
ATOM 2034 C C . GLU B 1 120 ? -11.992 -8.594 -0.533 1 83.62 120 GLU B C 1
ATOM 2036 O O . GLU B 1 120 ? -12.805 -9.297 0.069 1 83.62 120 GLU B O 1
ATOM 2041 N N . LEU B 1 121 ? -11.086 -9.086 -1.243 1 85.25 121 LEU B N 1
ATOM 2042 C CA . LEU B 1 121 ? -10.867 -10.523 -1.415 1 85.25 121 LEU B CA 1
ATOM 2043 C C . LEU B 1 121 ? -10.266 -11.133 -0.155 1 85.25 121 LEU B C 1
ATOM 2045 O O . LEU B 1 121 ? -10.719 -12.188 0.304 1 85.25 121 LEU B O 1
ATOM 2049 N N . LEU B 1 122 ? -9.32 -10.461 0.442 1 86.5 122 LEU B N 1
ATOM 2050 C CA . LEU B 1 122 ? -8.547 -10.984 1.564 1 86.5 122 LEU B CA 1
ATOM 2051 C C . LEU B 1 122 ? -9.391 -11.016 2.836 1 86.5 122 LEU B C 1
ATOM 2053 O O . LEU B 1 122 ? -9.125 -11.812 3.74 1 86.5 122 LEU B O 1
ATOM 2057 N N . CYS B 1 123 ? -10.312 -10.156 2.879 1 85.62 123 CYS B N 1
ATOM 2058 C CA . CYS B 1 123 ? -11.148 -10.055 4.07 1 85.62 123 CYS B CA 1
ATOM 2059 C C . CYS B 1 123 ? -12.203 -11.156 4.082 1 85.62 123 CYS B C 1
ATOM 2061 O O . CYS B 1 123 ? -12.828 -11.406 5.113 1 85.62 123 CYS B O 1
ATOM 2063 N N . GLU B 1 124 ? -12.414 -11.82 3.023 1 87.56 124 GLU B N 1
ATOM 2064 C CA . GLU B 1 124 ? -13.383 -12.906 2.941 1 87.56 124 GLU B CA 1
ATOM 2065 C C . GLU B 1 124 ? -12.711 -14.258 3.16 1 87.56 124 GLU B C 1
ATOM 2067 O O . GLU B 1 124 ? -12.211 -14.867 2.213 1 87.56 124 GLU B O 1
ATOM 2072 N N . GLU B 1 125 ? -12.836 -14.781 4.309 1 89.06 125 GLU B N 1
ATOM 2073 C CA . GLU B 1 125 ? -12.156 -16.016 4.703 1 89.06 125 GLU B CA 1
ATOM 2074 C C . GLU B 1 125 ? -12.531 -17.172 3.779 1 89.06 125 GLU B C 1
ATOM 2076 O O . GLU B 1 125 ? -11.672 -17.969 3.414 1 89.06 125 GLU B O 1
ATOM 2081 N N . GLU B 1 126 ? -13.766 -17.203 3.467 1 92.5 126 GLU B N 1
ATOM 2082 C CA . GLU B 1 126 ? -14.227 -18.281 2.605 1 92.5 126 GLU B CA 1
ATOM 2083 C C . GLU B 1 126 ? -13.562 -18.219 1.234 1 92.5 126 GLU B C 1
ATOM 2085 O O . GLU B 1 126 ? -13.188 -19.25 0.674 1 92.5 126 GLU B O 1
ATOM 2090 N N . ILE B 1 127 ? -13.414 -17.062 0.705 1 92.88 127 ILE B N 1
ATOM 2091 C CA . ILE B 1 127 ? -12.797 -16.891 -0.606 1 92.88 127 ILE B CA 1
ATOM 2092 C C . ILE B 1 127 ? -11.32 -17.266 -0.54 1 92.88 127 ILE B C 1
ATOM 2094 O O . ILE B 1 127 ? -10.805 -17.938 -1.435 1 92.88 127 ILE B O 1
ATOM 2098 N N . LEU B 1 128 ? -10.672 -16.891 0.474 1 92.69 128 LEU B N 1
ATOM 2099 C CA . LEU B 1 128 ? -9.266 -17.219 0.641 1 92.69 128 LEU B CA 1
ATOM 2100 C C . LEU B 1 128 ? -9.062 -18.734 0.723 1 92.69 128 LEU B C 1
ATOM 2102 O O . LEU B 1 128 ? -8.125 -19.266 0.124 1 92.69 128 LEU B O 1
ATOM 2106 N N . GLU B 1 129 ? -9.93 -19.344 1.448 1 94.38 129 GLU B N 1
ATOM 2107 C CA . GLU B 1 129 ? -9.859 -20.797 1.559 1 94.38 129 GLU B CA 1
ATOM 2108 C C . GLU B 1 129 ? -10.07 -21.469 0.201 1 94.38 129 GLU B C 1
ATOM 2110 O O . GLU B 1 129 ? -9.391 -22.453 -0.124 1 94.38 129 GLU B O 1
ATOM 2115 N N . GLN B 1 130 ? -10.984 -20.922 -0.521 1 95.75 130 GLN B N 1
ATOM 2116 C CA . GLN B 1 130 ? -11.234 -21.453 -1.858 1 95.75 130 GLN B CA 1
ATOM 2117 C C . GLN B 1 130 ? -10 -21.312 -2.746 1 95.75 130 GLN B C 1
ATOM 2119 O O . GLN B 1 130 ? -9.68 -22.219 -3.52 1 95.75 130 GLN B O 1
ATOM 2124 N N . LEU B 1 131 ? -9.328 -20.266 -2.645 1 96.56 131 LEU B N 1
ATOM 2125 C CA . LEU B 1 131 ? -8.125 -20.031 -3.434 1 96.56 131 LEU B CA 1
ATOM 2126 C C . LEU B 1 131 ? -7.023 -21.016 -3.039 1 96.56 131 LEU B C 1
ATOM 2128 O O . LEU B 1 131 ? -6.379 -21.609 -3.902 1 96.56 131 LEU B O 1
ATOM 2132 N N . LEU B 1 132 ? -6.891 -21.203 -1.76 1 96.12 132 LEU B N 1
ATOM 2133 C CA . LEU B 1 132 ? -5.816 -22.031 -1.229 1 96.12 132 LEU B CA 1
ATOM 2134 C C . LEU B 1 132 ? -6.051 -23.5 -1.564 1 96.12 132 LEU B C 1
ATOM 2136 O O . LEU B 1 132 ? -5.109 -24.297 -1.57 1 96.12 132 LEU B O 1
ATOM 2140 N N . THR B 1 133 ? -7.32 -23.828 -1.854 1 95.81 133 THR B N 1
ATOM 2141 C CA . THR B 1 133 ? -7.645 -25.219 -2.084 1 95.81 133 THR B CA 1
ATOM 2142 C C . THR B 1 133 ? -7.992 -25.469 -3.549 1 95.81 133 THR B C 1
ATOM 2144 O O . THR B 1 133 ? -8.391 -26.578 -3.922 1 95.81 133 THR B O 1
ATOM 2147 N N . ALA B 1 134 ? -7.883 -24.453 -4.32 1 96.5 134 ALA B N 1
ATOM 2148 C CA . ALA B 1 134 ? -8.172 -24.594 -5.746 1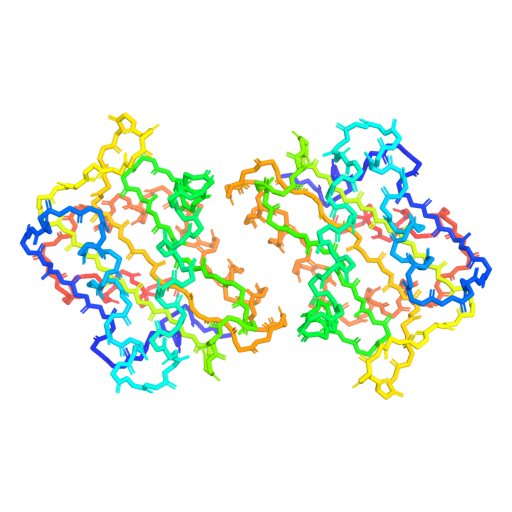 96.5 134 ALA B CA 1
ATOM 2149 C C . ALA B 1 134 ? -7.242 -25.625 -6.387 1 96.5 134 ALA B C 1
ATOM 2151 O O . ALA B 1 134 ? -6.117 -25.828 -5.922 1 96.5 134 ALA B O 1
ATOM 2152 N N . SER B 1 135 ? -7.754 -26.219 -7.5 1 93.56 135 SER B N 1
ATOM 2153 C CA . SER B 1 135 ? -6.988 -27.312 -8.102 1 93.56 135 SER B CA 1
ATOM 2154 C C . SER B 1 135 ? -6.594 -26.969 -9.539 1 93.56 135 SER B C 1
ATOM 2156 O O . SER B 1 135 ? -5.883 -27.75 -10.188 1 93.56 135 SER B O 1
ATOM 2158 N N . SER B 1 136 ? -7.09 -25.828 -10.023 1 96.44 136 SER B N 1
ATOM 2159 C CA . SER B 1 136 ? -6.785 -25.469 -11.406 1 96.44 136 SER B CA 1
ATOM 2160 C C . SER B 1 136 ? -6.801 -23.969 -11.602 1 96.44 136 SER B C 1
ATOM 2162 O O . SER B 1 136 ? -7.375 -23.234 -10.789 1 96.44 136 SER B O 1
ATOM 2164 N N . GLU B 1 137 ? -6.188 -23.547 -12.68 1 97.25 137 GLU B N 1
ATOM 2165 C CA . GLU B 1 137 ? -6.176 -22.141 -13.039 1 97.25 137 GLU B CA 1
ATOM 2166 C C . GLU B 1 137 ? -7.586 -21.625 -13.328 1 97.25 137 GLU B C 1
ATOM 2168 O O . GLU B 1 137 ? -7.922 -20.484 -13 1 97.25 137 GLU B O 1
ATOM 2173 N N . LYS B 1 138 ? -8.383 -22.469 -13.969 1 96.19 138 LYS B N 1
ATOM 2174 C CA . LYS B 1 138 ? -9.766 -22.094 -14.258 1 96.19 138 LYS B CA 1
ATOM 2175 C C . LYS B 1 138 ? -10.539 -21.828 -12.977 1 96.19 138 LYS B C 1
ATOM 2177 O O . LYS B 1 138 ? -11.289 -20.859 -12.891 1 96.19 138 LYS B O 1
ATOM 2182 N N . GLN B 1 139 ? -10.328 -22.688 -12.016 1 96.44 139 GLN B N 1
ATOM 2183 C CA . GLN B 1 139 ? -11 -22.484 -10.727 1 96.44 139 GLN B CA 1
ATOM 2184 C C . GLN B 1 139 ? -10.562 -21.188 -10.07 1 96.44 139 GLN B C 1
ATOM 2186 O O . GLN B 1 139 ? -11.391 -20.453 -9.523 1 96.44 139 GLN B O 1
ATOM 2191 N N . LEU B 1 140 ? -9.273 -20.969 -10.086 1 97 140 LEU B N 1
ATOM 2192 C CA . LEU B 1 140 ? -8.75 -19.719 -9.531 1 97 140 LEU B CA 1
ATOM 2193 C C . LEU B 1 140 ? -9.375 -18.516 -10.234 1 97 140 LEU B C 1
ATOM 2195 O O . LEU B 1 140 ? -9.82 -17.578 -9.578 1 97 140 LEU B O 1
ATOM 2199 N N . ALA B 1 141 ? -9.414 -18.531 -11.531 1 95.62 141 ALA B N 1
ATOM 2200 C CA . ALA B 1 141 ? -9.977 -17.453 -12.328 1 95.62 141 ALA B CA 1
ATOM 2201 C C . ALA B 1 141 ? -11.445 -17.234 -12 1 95.62 141 ALA B C 1
ATOM 2203 O O . ALA B 1 141 ? -11.914 -16.094 -11.93 1 95.62 141 ALA B O 1
ATOM 2204 N N . ASP B 1 142 ? -12.172 -18.297 -11.781 1 95 142 ASP B N 1
ATOM 2205 C CA . ASP B 1 142 ? -13.586 -18.219 -11.445 1 95 142 ASP B CA 1
ATOM 2206 C C . ASP B 1 142 ? -13.797 -17.516 -10.102 1 95 142 ASP B C 1
ATOM 2208 O O . ASP B 1 142 ? -14.727 -16.719 -9.953 1 95 142 ASP B O 1
ATOM 2212 N N . ILE B 1 143 ? -12.945 -17.844 -9.18 1 94.12 143 ILE B N 1
ATOM 2213 C CA . ILE B 1 143 ? -13.055 -17.266 -7.848 1 94.12 143 ILE B CA 1
ATOM 2214 C C . ILE B 1 143 ? -12.797 -15.766 -7.914 1 94.12 143 ILE B C 1
ATOM 2216 O O . ILE B 1 143 ? -13.555 -14.977 -7.352 1 94.12 143 ILE B O 1
ATOM 2220 N N . ILE B 1 144 ? -11.742 -15.328 -8.648 1 93.5 144 ILE B N 1
ATOM 2221 C CA . ILE B 1 144 ? -11.352 -13.93 -8.75 1 93.5 144 ILE B CA 1
ATOM 2222 C C . ILE B 1 144 ? -12.398 -13.156 -9.547 1 93.5 144 ILE B C 1
ATOM 2224 O O . ILE B 1 144 ? -12.625 -11.969 -9.297 1 93.5 144 ILE B O 1
ATOM 2228 N N . SER B 1 145 ? -13.047 -13.82 -10.484 1 90.44 145 SER B N 1
ATOM 2229 C CA . SER B 1 145 ? -14.039 -13.18 -11.336 1 90.44 145 SER B CA 1
ATOM 2230 C C . SER B 1 145 ? -15.336 -12.914 -10.578 1 90.44 145 SER B C 1
ATOM 2232 O O . SER B 1 145 ? -16.156 -12.086 -11 1 90.44 145 SER B O 1
ATOM 2234 N N . ARG B 1 146 ? -15.633 -13.656 -9.523 1 81.19 146 ARG B N 1
ATOM 2235 C CA . ARG B 1 146 ? -16.844 -13.5 -8.727 1 81.19 146 ARG B CA 1
ATOM 2236 C C . ARG B 1 146 ? -16.719 -12.305 -7.781 1 81.19 146 ARG B C 1
ATOM 2238 O O . ARG B 1 146 ? -17.734 -11.773 -7.316 1 81.19 146 ARG B O 1
ATOM 2245 N N . GLY B 1 147 ? -15.516 -12.008 -7.418 1 65.56 147 GLY B N 1
ATOM 2246 C CA . GLY B 1 147 ? -15.32 -10.875 -6.527 1 65.56 147 GLY B CA 1
ATOM 2247 C C . GLY B 1 147 ? -15.266 -9.547 -7.258 1 65.56 147 GLY B C 1
ATOM 2248 O O . GLY B 1 147 ? -15.125 -9.508 -8.484 1 65.56 147 GLY B O 1
#

Solvent-accessible surface area (backbone atoms only — not comparable to full-atom values): 15019 Å² total; per-residue (Å²): 134,55,50,46,76,34,42,54,87,77,22,57,43,69,43,64,67,47,96,38,47,68,51,43,51,46,64,23,40,44,43,42,41,76,70,58,23,30,42,72,54,27,57,48,48,36,53,51,45,29,74,76,63,35,62,60,36,50,60,48,94,30,30,30,40,54,54,60,60,33,84,47,30,30,60,30,64,35,35,21,38,28,37,34,75,41,57,32,56,41,74,97,45,92,60,42,38,29,34,33,38,20,46,35,20,47,41,40,50,53,36,51,53,50,47,40,46,46,49,61,50,70,71,32,62,70,56,47,50,49,57,74,64,46,89,46,45,68,54,44,50,52,55,44,58,73,81,134,54,50,46,76,33,43,54,87,76,22,58,42,67,42,63,66,46,95,39,46,68,52,43,52,48,62,25,40,44,46,41,40,75,69,57,23,28,42,72,53,27,57,49,47,36,53,49,44,30,73,75,63,34,60,60,36,50,60,48,96,30,31,32,40,54,54,60,60,32,84,47,30,30,60,30,64,32,34,23,38,27,39,34,74,41,59,30,56,42,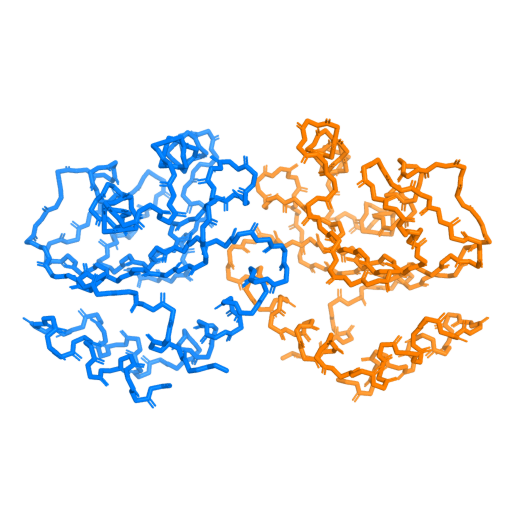73,97,45,92,58,43,36,30,34,32,39,20,48,35,21,47,40,41,52,51,37,52,53,51,46,40,46,46,47,61,49,70,71,33,63,69,56,47,51,49,59,73,65,47,87,44,44,67,53,44,49,51,58,43,58,73,82

pLDDT: mean 94.8, std 4.89, range [65.56, 98.81]

Organism: Escherichia coli O6:H1 (strain CFT073 / ATCC 700928 / UPEC) (NCBI:txid199310)

Sequence (294 aa):
MRLIDYFPKSSISVIHSAKDWQEAIDFSMVSLLDKNYISENYIQAIKGSTINNGPYYILAPGVAMPHARSECGALKTGMSLTLLKQSVYFPGNDEPIKLLIGLSAADANSHIGAIQALSELLCEEEILEQLLTASSEKQLADIISRGMRLIDYFPKSSISVIHSAKDWQEAIDFSMVSLLDKNYISENYIQAIKGSTINNGPYYILAPGVAMPHARSECGALKTGMSLTLLKQSVYFPGNDEPIKLLIGLSAADANSHIGAIQALSELLCEEEILEQLLTASSEKQLADIISRG